Protein AF-A0A5E4IN27-F1 (afdb_monomer)

Mean predicted aligned error: 5.26 Å

Solvent-accessible surface area (backbone atoms only — not comparable to full-atom values): 19476 Å² total; per-residue (Å²): 128,80,86,57,87,95,62,86,87,80,89,72,94,70,62,64,84,74,52,40,40,68,60,53,53,76,72,56,51,75,76,77,52,62,94,55,80,63,47,78,38,58,24,73,49,59,51,36,64,58,31,20,68,74,70,75,43,51,36,26,22,23,28,81,46,78,73,42,41,69,60,38,63,78,43,52,87,75,42,40,51,85,52,32,25,55,80,74,38,50,68,63,54,33,51,53,43,43,48,53,68,69,63,38,53,56,68,74,47,57,46,82,88,43,65,40,26,80,60,23,50,46,38,32,32,34,44,39,69,39,44,75,76,48,53,73,70,57,48,51,53,52,51,52,51,40,50,78,27,50,38,54,26,43,29,39,25,53,48,90,96,59,85,61,39,86,38,26,50,58,54,40,55,62,55,52,78,73,74,45,38,33,29,39,45,50,75,49,68,65,41,48,51,33,30,43,75,36,60,37,42,30,41,35,65,35,28,79,91,46,35,75,55,49,54,75,53,60,74,52,26,32,36,29,34,23,32,90,45,78,61,38,60,71,45,27,55,52,28,46,53,49,39,43,70,45,35,54,86,40,40,42,67,25,41,26,62,45,53,35,30,78,96,65,49,28,73,58,20,56,52,45,50,51,53,48,45,76,77,43,88,65,51,26,42,41,51,49,35,38,40,46,66,74,37,101,54,68,37,60,65,52,31,42,54,50,26,46,51,28,63,74,59,39,34,33,35,36,35,37,48,60,84,44,82,76,25,67,62,35,54,37,41,37,34,41,25,22,48,44,37,39,52,17,59,78,50,73,48,63,56,89,76,58,65,70,81,42,57,64,132

Radius of gyration: 25.34 Å; Cα contacts (8 Å, |Δi|>4): 674; chains: 1; bounding box: 64×40×71 Å

Secondary structure (DSSP, 8-state):
-PPPTTPPP-PPSS-GGG--HHHHHHH--TTTTTT-SEEEEPTT-S-HHHHHHHHTSEEEE--SSGGGHHHHHHTGGG--SSS-GGGT-HHHHHHHHHHHHHH----SEEETTEEESTTSPPEEEEEETTGGGS-HHHHHHHHHHHHHTT-SEEEEEPPTT---GGGHHHHHHHHGGG-S-EEEE-S-HHHHHHHHHHT--EEEEE-TTTGGGGGGSPTT-EEEE--SSTT-HHHHHHHHHHHHHHHTTSSEEEE---PPPTTTTHHHHHHHHHHHHHH--S-BEEE-HHHHTTS-S-HHHHHHHHHHHHHHHT--EEEE---SGGGTTHHHHHHHHHHHHHHHHHHTS-GGGS-GGGG--

Structure (mmCIF, N/CA/C/O backbone):
data_AF-A0A5E4IN27-F1
#
_entry.id   AF-A0A5E4IN27-F1
#
loop_
_atom_site.group_PDB
_atom_site.id
_atom_site.type_symbol
_atom_site.label_atom_id
_atom_site.label_alt_id
_atom_site.label_comp_id
_atom_site.label_asym_id
_atom_site.label_entity_id
_atom_site.label_seq_id
_atom_site.pdbx_PDB_ins_code
_atom_site.Cartn_x
_atom_site.Cartn_y
_atom_site.Cartn_z
_atom_site.occupancy
_atom_site.B_iso_or_equiv
_atom_site.auth_seq_id
_atom_site.auth_comp_id
_atom_site.auth_asym_id
_atom_site.auth_atom_id
_atom_site.pdbx_PDB_model_num
ATOM 1 N N . MET A 1 1 ? -26.169 4.087 10.913 1.00 52.12 1 MET A N 1
ATOM 2 C CA . MET A 1 1 ? -26.121 2.712 11.450 1.00 52.12 1 MET A CA 1
ATOM 3 C C . MET A 1 1 ? -27.515 2.145 11.340 1.00 52.12 1 MET A C 1
ATOM 5 O O . MET A 1 1 ? -28.448 2.865 11.679 1.00 52.12 1 MET A O 1
ATOM 9 N N . SER A 1 2 ? -27.662 0.916 10.851 1.00 50.25 2 SER A N 1
ATOM 10 C CA . SER A 1 2 ? -28.932 0.200 10.982 1.00 50.25 2 SER A CA 1
ATOM 11 C C . SER A 1 2 ? -29.270 0.051 12.473 1.00 50.25 2 SER A C 1
ATOM 13 O O . SER A 1 2 ? -28.336 -0.072 13.274 1.00 50.25 2 SER A O 1
ATOM 15 N N . PRO A 1 3 ? -30.552 0.101 12.872 1.00 61.94 3 PRO A N 1
ATOM 16 C CA . PRO A 1 3 ? -30.942 -0.147 14.255 1.00 61.94 3 PRO A CA 1
ATOM 17 C C . PRO A 1 3 ? -30.426 -1.518 14.696 1.00 61.94 3 PRO A C 1
ATOM 19 O O . PRO A 1 3 ? -30.631 -2.505 13.991 1.00 61.94 3 PRO A O 1
ATOM 22 N N . ILE A 1 4 ? -29.734 -1.580 15.832 1.00 70.62 4 ILE A N 1
ATOM 23 C CA . ILE A 1 4 ? -29.382 -2.860 16.444 1.00 70.62 4 ILE A CA 1
ATOM 24 C C . ILE A 1 4 ? -30.618 -3.331 17.208 1.00 70.62 4 ILE A C 1
ATOM 26 O O . ILE A 1 4 ? -31.153 -2.601 18.046 1.00 70.62 4 ILE A O 1
ATOM 30 N N . GLU A 1 5 ? -31.089 -4.531 16.891 1.00 74.50 5 GLU A N 1
ATOM 31 C CA . GLU A 1 5 ? -32.247 -5.135 17.544 1.00 74.50 5 GLU A CA 1
ATOM 32 C C . GLU A 1 5 ? -32.047 -5.193 19.069 1.00 74.50 5 GLU A C 1
ATOM 34 O O . GLU A 1 5 ? -30.947 -5.461 19.554 1.00 74.50 5 GLU A O 1
ATOM 39 N N . GLY A 1 6 ? -33.092 -4.865 19.834 1.00 74.25 6 GLY A N 1
ATOM 40 C CA . GLY A 1 6 ? -33.028 -4.807 21.300 1.00 74.25 6 GLY A CA 1
ATOM 41 C C . GLY A 1 6 ? -32.344 -3.565 21.892 1.00 74.25 6 GLY A C 1
ATOM 42 O O . GLY A 1 6 ? -32.299 -3.432 23.113 1.00 74.25 6 GLY A O 1
ATOM 43 N N . VAL A 1 7 ? -31.853 -2.619 21.079 1.00 78.31 7 VAL A N 1
ATOM 44 C CA . VAL A 1 7 ? -31.200 -1.394 21.575 1.00 78.31 7 VAL A CA 1
ATOM 45 C C . VAL A 1 7 ? -32.129 -0.187 21.512 1.00 78.31 7 VAL A C 1
ATOM 47 O O . VAL A 1 7 ? -32.594 0.207 20.442 1.00 78.31 7 VAL A O 1
ATOM 50 N N . LYS A 1 8 ? -32.329 0.476 22.657 1.00 78.94 8 LYS A N 1
ATOM 51 C CA . LYS A 1 8 ? -32.882 1.837 22.701 1.00 78.94 8 LYS A CA 1
ATOM 52 C C . LYS A 1 8 ? -31.744 2.854 22.673 1.00 78.94 8 LYS A C 1
ATOM 54 O O . LYS A 1 8 ? -30.835 2.798 23.497 1.00 78.94 8 LYS A O 1
ATOM 59 N N . TYR A 1 9 ? -31.812 3.803 21.745 1.00 79.06 9 TYR A N 1
ATOM 60 C CA . TYR A 1 9 ? -30.820 4.870 21.620 1.00 79.06 9 TYR A CA 1
ATOM 61 C C . TYR A 1 9 ? -31.321 6.145 22.285 1.00 79.06 9 TYR A C 1
ATOM 63 O O . TYR A 1 9 ? -32.436 6.593 22.023 1.00 79.06 9 TYR A O 1
ATOM 71 N N . LYS A 1 10 ? -30.464 6.771 23.093 1.00 77.94 10 LYS A N 1
ATOM 72 C CA . LYS A 1 10 ? -30.712 8.102 23.639 1.00 77.94 10 LYS A CA 1
ATOM 73 C C . LYS A 1 10 ? -29.527 9.009 23.353 1.00 77.94 10 LYS A C 1
ATOM 75 O O . LYS A 1 10 ? -28.435 8.812 23.877 1.00 77.94 10 LYS A O 1
ATOM 80 N N . MET A 1 11 ? -29.756 10.002 22.501 1.00 74.56 11 MET A N 1
ATOM 81 C CA . MET A 1 11 ? -28.757 11.017 22.189 1.00 74.56 11 MET A CA 1
ATOM 82 C C . MET A 1 11 ? -28.768 12.091 23.272 1.00 74.56 11 MET A C 1
ATOM 84 O O . MET A 1 11 ? -29.777 12.764 23.477 1.00 74.56 11 MET A O 1
ATOM 88 N N . ILE A 1 12 ? -27.631 12.271 23.937 1.00 72.94 12 ILE A N 1
ATOM 89 C CA . ILE A 1 12 ? -27.392 13.386 24.854 1.00 72.94 12 ILE A CA 1
ATOM 90 C C . ILE A 1 12 ? -26.533 14.398 24.095 1.00 72.94 12 ILE A C 1
ATOM 92 O O . ILE A 1 12 ? -25.450 14.056 23.621 1.00 72.94 12 ILE A O 1
ATOM 96 N N . LYS A 1 13 ? -27.020 15.634 23.927 1.00 67.06 13 LYS A N 1
ATOM 97 C CA . LYS A 1 13 ? -26.246 16.695 23.263 1.00 67.06 13 LYS A CA 1
ATOM 98 C C . LYS A 1 13 ? -25.015 17.032 24.113 1.00 67.06 13 LYS A C 1
ATOM 100 O O . LYS A 1 13 ? -25.158 17.447 25.258 1.00 67.06 13 LYS A O 1
ATOM 105 N N . GLY A 1 14 ? -23.823 16.874 23.542 1.00 62.69 14 GLY A N 1
ATOM 106 C CA . GLY A 1 14 ? -22.552 17.198 24.190 1.00 62.69 14 GLY A CA 1
ATOM 107 C C . GLY A 1 14 ? -21.394 16.367 23.637 1.00 62.69 14 GLY A C 1
ATOM 108 O O . GLY A 1 14 ? -21.603 15.338 22.997 1.00 62.69 14 GLY A O 1
ATOM 109 N N . ILE A 1 15 ? -20.159 16.811 23.876 1.00 64.88 15 ILE A N 1
ATOM 110 C CA . ILE A 1 15 ? -18.961 16.017 23.569 1.00 64.88 15 ILE A CA 1
ATOM 111 C C . ILE A 1 15 ? -18.827 14.946 24.655 1.00 64.88 15 ILE A C 1
ATOM 113 O O . ILE A 1 15 ? -18.859 15.266 25.843 1.00 64.88 15 ILE A O 1
ATOM 117 N N . ALA A 1 16 ? -18.645 13.683 24.259 1.00 70.44 16 ALA A N 1
ATOM 118 C CA . ALA A 1 16 ? -18.617 12.539 25.177 1.00 70.44 16 ALA A CA 1
ATOM 119 C C . ALA A 1 16 ? -17.625 12.698 26.347 1.00 70.44 16 ALA A C 1
ATOM 121 O O . ALA A 1 16 ? -17.918 12.265 27.458 1.00 70.44 16 ALA A O 1
ATOM 122 N N . ALA A 1 17 ? -16.485 13.359 26.116 1.00 72.12 17 ALA A N 1
ATOM 123 C CA . ALA A 1 17 ? -15.468 13.630 27.134 1.00 72.12 17 ALA A CA 1
ATOM 124 C C . ALA A 1 17 ? -15.931 14.579 28.261 1.00 72.12 17 ALA A C 1
ATOM 126 O O . ALA A 1 17 ? -15.327 14.579 29.330 1.00 72.12 17 ALA A O 1
ATOM 127 N N . PHE A 1 18 ? -16.993 15.363 28.045 1.00 82.25 18 PHE A N 1
ATOM 128 C CA . PHE A 1 18 ? -17.555 16.292 29.035 1.00 82.25 18 PHE A CA 1
ATOM 129 C C . PHE A 1 18 ? -18.833 15.769 29.702 1.00 82.25 18 PHE A C 1
ATOM 131 O O . PHE A 1 18 ? -19.431 16.467 30.521 1.00 82.25 18 PHE A O 1
ATOM 138 N N . LEU A 1 19 ? -19.271 14.549 29.375 1.00 86.12 19 LEU A N 1
ATOM 139 C CA . LEU A 1 19 ? -20.396 13.932 30.068 1.00 86.12 19 LEU A CA 1
ATOM 140 C C . LEU A 1 19 ? -19.983 13.562 31.496 1.00 86.12 19 LEU A C 1
ATOM 142 O O . LEU A 1 19 ? -18.984 12.881 31.714 1.00 86.12 19 LEU A O 1
ATOM 146 N N . THR A 1 20 ? -20.793 13.983 32.465 1.00 89.94 20 THR A N 1
ATOM 147 C CA . THR A 1 20 ? -20.648 13.620 33.879 1.00 89.94 20 THR A CA 1
ATOM 148 C C . THR A 1 20 ? -21.829 12.758 34.327 1.00 89.94 20 THR A C 1
ATOM 150 O O . THR A 1 20 ? -22.900 12.829 33.712 1.00 89.94 20 THR A O 1
ATOM 153 N N . PRO A 1 21 ? -21.695 11.979 35.417 1.00 91.75 21 PRO A N 1
ATOM 154 C CA . PRO A 1 21 ? -22.814 11.235 35.998 1.00 91.75 21 PRO A CA 1
ATOM 155 C C . PRO A 1 21 ? -24.045 12.110 36.252 1.00 91.75 21 PRO A C 1
ATOM 157 O O . PRO A 1 21 ? -25.162 11.695 35.961 1.00 91.75 21 PRO A O 1
ATOM 160 N N . THR A 1 22 ? -23.851 13.348 36.713 1.00 90.69 22 THR A N 1
ATOM 161 C CA . THR A 1 22 ? -24.939 14.307 36.951 1.00 90.69 22 THR A CA 1
ATOM 162 C C . THR A 1 22 ? -25.667 14.693 35.665 1.00 90.69 22 THR A C 1
ATOM 164 O O . THR A 1 22 ? -26.893 14.638 35.623 1.00 90.69 22 THR A O 1
ATOM 167 N N . ILE A 1 23 ? -24.929 15.046 34.603 1.00 89.44 23 ILE A N 1
ATOM 168 C CA . ILE A 1 23 ? -25.522 15.434 33.312 1.00 89.44 23 ILE A CA 1
ATOM 169 C C . ILE A 1 23 ? -26.297 14.261 32.716 1.00 89.44 23 ILE A C 1
ATOM 171 O O . ILE A 1 23 ? -27.424 14.434 32.254 1.00 89.44 23 ILE A O 1
ATOM 175 N N . VAL A 1 24 ? -25.710 13.062 32.737 1.00 89.88 24 VAL A N 1
ATOM 176 C CA . VAL A 1 24 ? -26.353 11.874 32.171 1.00 89.88 24 VAL A CA 1
ATOM 177 C C . VAL A 1 24 ? -27.607 11.508 32.963 1.00 89.88 24 VAL A C 1
ATOM 179 O O . VAL A 1 24 ? -28.658 11.324 32.357 1.00 89.88 24 VAL A O 1
ATOM 182 N N . ALA A 1 25 ? -27.539 11.488 34.298 1.00 89.62 25 ALA A N 1
ATOM 183 C CA . ALA A 1 25 ? -28.695 11.201 35.146 1.00 89.62 25 ALA A CA 1
ATOM 184 C C . ALA A 1 25 ? -29.841 12.204 34.933 1.00 89.62 25 ALA A C 1
ATOM 186 O O . ALA A 1 25 ? -30.986 11.790 34.808 1.00 89.62 25 ALA A O 1
ATOM 187 N N . ALA A 1 26 ? -29.545 13.503 34.805 1.00 88.75 26 ALA A N 1
ATOM 188 C CA . ALA A 1 26 ? -30.563 14.527 34.552 1.00 88.75 26 ALA A CA 1
ATOM 189 C C . ALA A 1 26 ? -31.274 14.365 33.193 1.00 88.75 26 ALA A C 1
ATOM 191 O O . ALA A 1 26 ? -32.390 14.847 33.012 1.00 88.75 26 ALA A O 1
ATOM 192 N N . ASN A 1 27 ? -30.635 13.691 32.231 1.00 87.31 27 ASN A N 1
ATOM 193 C CA . ASN A 1 27 ? -31.194 13.445 30.902 1.00 87.31 27 ASN A CA 1
ATOM 194 C C . ASN A 1 27 ? -31.890 12.078 30.770 1.00 87.31 27 ASN A C 1
ATOM 196 O O . ASN A 1 27 ? -32.575 11.848 29.771 1.00 87.31 27 ASN A O 1
ATOM 200 N N . LEU A 1 28 ? -31.739 11.175 31.742 1.00 87.69 28 LEU A N 1
ATOM 201 C CA . LEU A 1 28 ? -32.385 9.861 31.762 1.00 87.69 28 LEU A CA 1
ATOM 202 C C . LEU A 1 28 ? -33.630 9.907 32.659 1.00 87.69 28 LEU A C 1
ATOM 204 O O . LEU A 1 28 ? -33.526 10.079 33.868 1.00 87.69 28 LEU A O 1
ATOM 208 N N . LYS A 1 29 ? -34.815 9.736 32.069 1.00 83.62 29 LYS A N 1
ATOM 209 C CA . LYS A 1 29 ? -36.086 9.601 32.788 1.00 83.62 29 LYS A CA 1
ATOM 210 C C . LYS A 1 29 ? -36.341 8.132 33.133 1.00 83.62 29 LYS A C 1
ATOM 212 O O . LYS A 1 29 ? -35.810 7.229 32.484 1.00 83.62 29 LYS A O 1
ATOM 217 N N . ALA A 1 30 ? -37.195 7.878 34.123 1.00 80.50 30 ALA A N 1
ATOM 218 C CA . ALA A 1 30 ? -37.540 6.519 34.543 1.00 80.50 30 ALA A CA 1
ATOM 219 C C . ALA A 1 30 ? -38.144 5.686 33.395 1.00 80.50 30 ALA A C 1
ATOM 221 O O . ALA A 1 30 ? -37.862 4.492 33.272 1.00 80.50 30 ALA A O 1
ATOM 222 N N . GLU A 1 31 ? -38.918 6.318 32.507 1.00 83.19 31 GLU A N 1
ATOM 223 C CA . GLU A 1 31 ? -39.523 5.668 31.343 1.00 83.19 31 GLU A CA 1
ATOM 224 C C . GLU A 1 31 ? -38.476 5.197 30.324 1.00 83.19 31 GLU A C 1
ATOM 226 O O . GLU A 1 31 ? -38.668 4.156 29.692 1.00 83.19 31 GLU A O 1
ATOM 231 N N . ASP A 1 32 ? -37.349 5.910 30.195 1.00 84.00 32 ASP A N 1
ATOM 232 C CA . ASP A 1 32 ? -36.258 5.520 29.291 1.00 84.00 32 ASP A CA 1
ATOM 233 C C . ASP A 1 32 ? -35.573 4.227 29.758 1.00 84.00 32 ASP A C 1
ATOM 235 O O . ASP A 1 32 ? -35.087 3.444 28.942 1.00 84.00 32 ASP A O 1
ATOM 239 N N . LEU A 1 33 ? -35.549 3.994 31.074 1.00 85.44 33 LEU A N 1
ATOM 240 C CA . LEU A 1 33 ? -34.878 2.860 31.717 1.00 85.44 33 LEU A CA 1
ATOM 241 C C . LEU A 1 33 ? -35.790 1.633 31.873 1.00 85.44 33 LEU A C 1
ATOM 243 O O . LEU A 1 33 ? -35.338 0.559 32.294 1.00 85.44 33 LEU A O 1
ATOM 247 N N . LYS A 1 34 ? -37.077 1.763 31.535 1.00 87.88 34 LYS A N 1
ATOM 248 C CA . LYS A 1 34 ? -38.041 0.666 31.623 1.00 87.88 34 LYS A CA 1
ATOM 249 C C . LYS A 1 34 ? -37.714 -0.416 30.589 1.00 87.88 34 LYS A C 1
ATOM 251 O O . LYS A 1 34 ? -37.648 -0.150 29.383 1.00 87.88 34 LYS A O 1
ATOM 256 N N . GLY A 1 35 ? -37.530 -1.643 31.080 1.00 86.50 35 GLY A N 1
ATOM 257 C CA . GLY A 1 35 ? -37.147 -2.803 30.269 1.00 86.50 35 GLY A CA 1
ATOM 258 C C . GLY A 1 35 ? -35.705 -2.765 29.753 1.00 86.50 35 GLY A C 1
ATOM 259 O O . GLY A 1 35 ? -35.403 -3.473 28.805 1.00 86.50 35 GLY A O 1
ATOM 260 N N . ILE A 1 36 ? -34.842 -1.914 30.323 1.00 89.38 36 ILE A N 1
ATOM 261 C CA . ILE A 1 36 ? -33.412 -1.864 29.997 1.00 89.38 36 ILE A CA 1
ATOM 262 C C . ILE A 1 36 ? -32.611 -2.656 31.033 1.00 89.38 36 ILE A C 1
ATOM 264 O O . ILE A 1 36 ? -32.723 -2.390 32.239 1.00 89.38 36 ILE A O 1
ATOM 268 N N . ASP A 1 37 ? -31.788 -3.588 30.547 1.00 88.75 37 ASP A N 1
ATOM 269 C CA . ASP A 1 37 ? -30.892 -4.421 31.360 1.00 88.75 37 ASP A CA 1
ATOM 270 C C . ASP A 1 37 ? -29.609 -3.680 31.752 1.00 88.75 37 ASP A C 1
ATOM 272 O O . ASP A 1 37 ? -29.140 -3.781 32.886 1.00 88.75 37 ASP A O 1
ATOM 276 N N . ALA A 1 38 ? -29.050 -2.901 30.822 1.00 90.94 38 ALA A N 1
ATOM 277 C CA . ALA A 1 38 ? -27.844 -2.115 31.044 1.00 90.94 38 ALA A CA 1
ATOM 278 C C . ALA A 1 38 ? -27.817 -0.836 30.195 1.00 90.94 38 ALA A C 1
ATOM 280 O O . ALA A 1 38 ? -28.328 -0.795 29.077 1.00 90.94 38 ALA A O 1
ATOM 281 N N . VAL A 1 39 ? -27.168 0.202 30.721 1.00 92.44 39 VAL A N 1
ATOM 282 C CA . VAL A 1 39 ? -26.879 1.455 30.018 1.00 92.44 39 VAL A CA 1
ATOM 283 C C . VAL A 1 39 ? -25.446 1.409 29.498 1.00 92.44 39 VAL A C 1
ATOM 285 O O . VAL A 1 39 ? -24.497 1.364 30.281 1.00 92.44 39 VAL A O 1
ATOM 288 N N . LEU A 1 40 ? -25.287 1.432 28.175 1.00 92.75 40 LEU A N 1
ATOM 289 C CA . LEU A 1 40 ? -23.983 1.499 27.518 1.00 92.75 40 LEU A CA 1
ATOM 290 C C . LEU A 1 40 ? -23.544 2.961 27.373 1.00 92.75 40 LEU A C 1
ATOM 292 O O . LEU A 1 40 ? -24.200 3.759 26.705 1.00 92.75 40 LEU A O 1
ATOM 296 N N . LEU A 1 41 ? -22.427 3.307 28.002 1.00 93.31 41 LEU A N 1
ATOM 297 C CA . LEU A 1 41 ? -21.863 4.656 28.028 1.00 93.31 41 LEU A CA 1
ATOM 298 C C . LEU A 1 41 ? -20.708 4.781 27.024 1.00 93.31 41 LEU A C 1
ATOM 300 O O . LEU A 1 41 ? -20.123 3.768 26.648 1.00 93.31 41 LEU A O 1
ATOM 304 N N . PRO A 1 42 ? -20.314 5.992 26.594 1.00 91.81 42 PRO A N 1
ATOM 305 C CA . PRO A 1 42 ? -19.098 6.161 25.799 1.00 91.81 42 PRO A CA 1
ATOM 306 C C . PRO A 1 42 ? -17.872 5.567 26.507 1.00 91.81 42 PRO A C 1
ATOM 308 O O . PRO A 1 42 ? -17.739 5.715 27.720 1.00 91.81 42 PRO A O 1
ATOM 311 N N . GLY A 1 43 ? -16.938 4.956 25.770 1.00 91.94 43 GLY A N 1
ATOM 312 C CA . GLY A 1 43 ? -15.764 4.317 26.385 1.00 91.94 43 GLY A CA 1
ATOM 313 C C . GLY A 1 43 ? -14.862 5.270 27.180 1.00 91.94 43 GLY A C 1
ATOM 314 O O . GLY A 1 43 ? -14.172 4.845 28.100 1.00 91.94 43 GLY A O 1
ATOM 315 N N . VAL A 1 44 ? -14.898 6.570 26.871 1.00 91.75 44 VAL A N 1
ATOM 316 C CA . VAL A 1 44 ? -14.156 7.621 27.593 1.00 91.75 44 VAL A CA 1
ATOM 317 C C . VAL A 1 44 ? -14.862 8.126 28.859 1.00 91.75 44 VAL A C 1
ATOM 319 O O . VAL A 1 44 ? -14.301 8.953 29.578 1.00 91.75 44 VAL A O 1
ATOM 322 N N . PHE A 1 45 ? -16.093 7.677 29.125 1.00 93.31 45 PHE A N 1
ATOM 323 C CA . PHE A 1 45 ? -16.908 8.178 30.226 1.00 93.31 45 PHE A CA 1
ATOM 324 C C . PHE A 1 45 ? -16.287 7.838 31.585 1.00 93.31 45 PHE A C 1
ATOM 326 O O . PHE A 1 45 ? -15.905 6.699 31.853 1.00 93.31 45 PHE A O 1
ATOM 333 N N . ARG A 1 46 ? -16.228 8.832 32.476 1.00 92.12 46 ARG A N 1
ATOM 334 C CA . ARG A 1 46 ? -15.748 8.667 33.853 1.00 92.12 46 ARG A CA 1
ATOM 335 C C . ARG A 1 46 ? -16.924 8.706 34.825 1.00 92.12 46 ARG A C 1
ATOM 337 O O . ARG A 1 46 ? -17.855 9.481 34.649 1.00 92.12 46 ARG A O 1
ATOM 344 N N . GLY A 1 47 ? -16.861 7.885 35.874 1.00 93.19 47 GLY A N 1
ATOM 345 C CA . GLY A 1 47 ? -17.904 7.836 36.904 1.00 93.19 47 GLY A CA 1
ATOM 346 C C . GLY A 1 47 ? -19.077 6.904 36.582 1.00 93.19 47 GLY A C 1
ATOM 347 O O . GLY A 1 47 ? -20.160 7.083 37.127 1.00 93.19 47 GLY A O 1
ATOM 348 N N . ALA A 1 48 ? -18.887 5.882 35.737 1.00 94.25 48 ALA A N 1
ATOM 349 C CA . ALA A 1 48 ? -19.934 4.898 35.427 1.00 94.25 48 ALA A CA 1
ATOM 350 C C . ALA A 1 48 ? -20.510 4.220 36.688 1.00 94.25 48 ALA A C 1
ATOM 352 O O . ALA A 1 48 ? -21.724 4.105 36.815 1.00 94.25 48 ALA A O 1
ATOM 353 N N . LYS A 1 49 ? -19.658 3.876 37.668 1.00 94.62 49 LYS A N 1
ATOM 354 C CA . LYS A 1 49 ? -20.090 3.360 38.983 1.00 94.62 49 LYS A CA 1
ATOM 355 C C . LYS A 1 49 ? -20.967 4.343 39.761 1.00 94.62 49 LYS A C 1
ATOM 357 O O . LYS A 1 49 ? -21.885 3.934 40.464 1.00 94.62 49 LYS A O 1
ATOM 362 N N . GLU A 1 50 ? -20.664 5.636 39.684 1.00 94.88 50 GLU A N 1
ATOM 363 C CA . GLU A 1 50 ? -21.459 6.668 40.351 1.00 94.88 50 GLU A CA 1
ATOM 364 C C . GLU A 1 50 ? -22.820 6.824 39.670 1.00 94.88 50 GLU A C 1
ATOM 366 O O . GLU A 1 50 ? -23.845 6.889 40.346 1.00 94.88 50 GLU A O 1
ATOM 371 N N . LEU A 1 51 ? -22.839 6.831 38.335 1.00 94.69 51 LEU A N 1
ATOM 372 C CA . LEU A 1 51 ? -24.075 6.890 37.566 1.00 94.69 51 LEU A CA 1
ATOM 373 C C . LEU A 1 51 ? -24.970 5.683 37.862 1.00 94.69 51 LEU A C 1
ATOM 375 O O . LEU A 1 51 ? -26.148 5.871 38.137 1.00 94.69 51 LEU A O 1
ATOM 379 N N . GLU A 1 52 ? -24.404 4.476 37.886 1.00 94.69 52 GLU A N 1
ATOM 380 C CA . GLU A 1 52 ? -25.109 3.235 38.229 1.00 94.69 52 GLU A CA 1
ATOM 381 C C . GLU A 1 52 ? -25.823 3.332 39.582 1.00 94.69 52 GLU A C 1
ATOM 383 O O . GLU A 1 52 ? -27.007 3.008 39.673 1.00 94.69 52 GLU A O 1
ATOM 388 N N . LYS A 1 53 ? -25.154 3.884 40.605 1.00 93.94 53 LYS A N 1
ATOM 389 C CA . LYS A 1 53 ? -25.771 4.155 41.915 1.00 93.94 53 LYS A CA 1
ATOM 390 C C . LYS A 1 53 ? -26.908 5.177 41.837 1.00 93.94 53 LYS A C 1
ATOM 392 O O . LYS A 1 53 ? -27.897 5.026 42.544 1.00 93.94 53 LYS A O 1
ATOM 397 N N . ARG A 1 54 ? -26.775 6.216 41.003 1.00 93.06 54 ARG A N 1
ATOM 398 C CA . ARG A 1 54 ? -27.782 7.284 40.853 1.00 93.06 54 ARG A CA 1
ATOM 399 C C . ARG A 1 54 ? -29.046 6.811 40.136 1.00 93.06 54 ARG A C 1
ATOM 401 O O . ARG A 1 54 ? -30.129 7.253 40.498 1.00 93.06 54 ARG A O 1
ATOM 408 N N . ILE A 1 55 ? -28.911 5.959 39.119 1.00 92.62 55 ILE A N 1
ATOM 409 C CA . ILE A 1 55 ? -30.039 5.547 38.265 1.00 92.62 55 ILE A CA 1
ATOM 410 C C . ILE A 1 55 ? -30.580 4.147 38.587 1.00 92.62 55 ILE A C 1
ATOM 412 O O . ILE A 1 55 ? -31.602 3.752 38.030 1.00 92.62 55 ILE A O 1
ATOM 416 N N . GLY A 1 56 ? -29.899 3.374 39.441 1.00 91.19 56 GLY A N 1
ATOM 417 C CA . GLY A 1 56 ? -30.322 2.023 39.829 1.00 91.19 56 GLY A CA 1
ATOM 418 C C . GLY A 1 56 ? -30.280 1.000 38.687 1.00 91.19 56 GLY A C 1
ATOM 419 O O . GLY A 1 56 ? -30.995 -0.001 38.721 1.00 91.19 56 GLY A O 1
ATOM 420 N N . LYS A 1 57 ? -29.478 1.256 37.648 1.00 92.31 57 LYS A N 1
ATOM 421 C CA . LYS A 1 57 ? -29.317 0.394 36.470 1.00 92.31 57 LYS A CA 1
ATOM 422 C C . LYS A 1 57 ? -27.845 0.174 36.181 1.00 92.31 57 LYS A C 1
ATOM 424 O O . LYS A 1 57 ? -27.066 1.127 36.227 1.00 92.31 57 LYS A O 1
ATOM 429 N N . ARG A 1 58 ? -27.497 -1.068 35.824 1.00 94.38 58 ARG A N 1
ATOM 430 C CA . ARG A 1 58 ? -26.139 -1.465 35.438 1.00 94.38 58 ARG A CA 1
ATOM 431 C C . ARG A 1 58 ? -25.627 -0.520 34.356 1.00 94.38 58 ARG A C 1
ATOM 433 O O . ARG A 1 58 ? -26.231 -0.426 33.290 1.00 94.38 58 ARG A O 1
ATOM 440 N N . CYS A 1 59 ? -24.524 0.167 34.619 1.00 95.06 59 CYS A N 1
ATOM 441 C CA . CYS A 1 59 ? -23.866 1.011 33.632 1.00 95.06 59 CYS A CA 1
ATOM 442 C C . CYS A 1 59 ? -22.602 0.306 33.161 1.00 95.06 59 CYS A C 1
ATOM 444 O O . CYS A 1 59 ? -21.795 -0.106 33.981 1.00 95.06 59 CYS A O 1
ATOM 446 N N . VAL A 1 60 ? -22.388 0.195 31.856 1.00 95.56 60 VAL A N 1
ATOM 447 C CA . VAL A 1 60 ? -21.163 -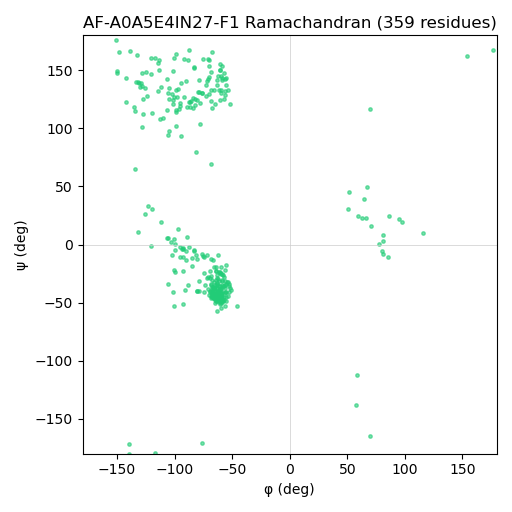0.386 31.290 1.00 95.56 60 VAL A CA 1
ATOM 448 C C . VAL A 1 60 ? -20.505 0.591 30.330 1.00 95.56 60 VAL A C 1
ATOM 450 O O . VAL A 1 60 ? -21.176 1.390 29.678 1.00 95.56 60 VAL A O 1
ATOM 453 N N . LEU A 1 61 ? -19.178 0.546 30.248 1.00 95.50 61 LEU A N 1
ATOM 454 C CA . LEU A 1 61 ? -18.423 1.349 29.296 1.00 95.50 61 LEU A CA 1
ATOM 455 C C . LEU A 1 61 ? -18.411 0.653 27.936 1.00 95.50 61 LEU A C 1
ATOM 457 O O . LEU A 1 61 ? -18.007 -0.501 27.806 1.00 95.50 61 LEU A O 1
ATOM 461 N N . GLY A 1 62 ? -18.849 1.380 26.919 1.00 94.25 62 GLY A N 1
ATOM 462 C CA . GLY A 1 62 ? -18.763 0.997 25.522 1.00 94.25 62 GLY A CA 1
ATOM 463 C C . GLY A 1 62 ? -17.355 1.161 24.956 1.00 94.25 62 GLY A C 1
ATOM 464 O O . GLY A 1 62 ? -16.392 1.387 25.697 1.00 94.25 62 GLY A O 1
ATOM 465 N N . PRO A 1 63 ? -17.211 1.013 23.634 1.00 93.06 63 PRO A N 1
ATOM 466 C CA . PRO A 1 63 ? -15.916 1.111 22.990 1.00 93.06 63 PRO A CA 1
ATOM 467 C C . PRO A 1 63 ? -15.452 2.568 22.899 1.00 93.06 63 PRO A C 1
ATOM 469 O O . PRO A 1 63 ? -16.250 3.510 22.946 1.00 93.06 63 PRO A O 1
ATOM 472 N N . LEU A 1 64 ? -14.145 2.752 22.733 1.00 91.12 64 LEU A N 1
ATOM 473 C CA . LEU A 1 64 ? -13.536 4.035 22.389 1.00 91.12 64 LEU A CA 1
ATOM 474 C C . LEU A 1 64 ? -13.894 4.451 20.957 1.00 91.12 64 LEU A C 1
ATOM 476 O O . LEU A 1 64 ? -13.980 5.643 20.670 1.00 91.12 64 LEU A O 1
ATOM 480 N N . ASN A 1 65 ? -14.139 3.475 20.077 1.00 88.94 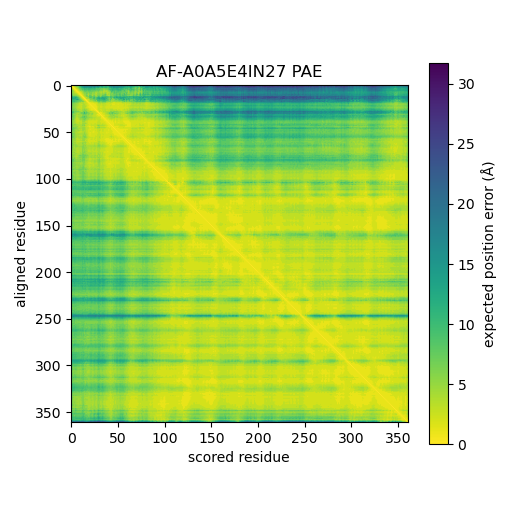65 ASN A N 1
ATOM 481 C CA . ASN A 1 65 ? -14.465 3.692 18.672 1.00 88.94 65 ASN A CA 1
ATOM 482 C C . ASN A 1 65 ? -15.887 3.243 18.348 1.00 88.94 65 ASN A C 1
ATOM 484 O O . ASN A 1 65 ? -16.284 2.114 18.631 1.00 88.94 65 ASN A O 1
ATOM 488 N N . ALA A 1 66 ? -16.637 4.103 17.657 1.00 87.69 66 ALA A N 1
ATOM 489 C CA . ALA A 1 66 ? -18.006 3.798 17.237 1.00 87.69 66 ALA A CA 1
ATOM 490 C C . ALA A 1 66 ? -18.092 2.572 16.305 1.00 87.69 66 ALA A C 1
ATOM 492 O O . ALA A 1 66 ? -19.120 1.898 16.276 1.00 87.69 66 ALA A O 1
ATOM 493 N N . ALA A 1 67 ? -17.008 2.251 15.589 1.00 88.94 67 ALA A N 1
ATOM 494 C CA . ALA A 1 67 ? -16.903 1.074 14.727 1.00 88.94 67 ALA A CA 1
ATOM 495 C C . ALA A 1 67 ? -17.127 -0.257 15.472 1.00 88.94 67 ALA A C 1
ATOM 497 O O . ALA A 1 67 ? -17.568 -1.234 14.868 1.00 88.94 67 ALA A O 1
ATOM 498 N N . ASP A 1 68 ? -16.873 -0.295 16.784 1.00 91.62 68 ASP A N 1
ATOM 499 C CA . ASP A 1 68 ? -17.048 -1.489 17.617 1.00 91.62 68 ASP A CA 1
ATOM 500 C C . ASP A 1 68 ? -18.345 -1.476 18.427 1.00 91.62 68 ASP A C 1
ATOM 502 O O . ASP A 1 68 ? -18.586 -2.386 19.217 1.00 91.62 68 ASP A O 1
ATOM 506 N N . LEU A 1 69 ? -19.214 -0.478 18.231 1.00 90.62 69 LEU A N 1
ATOM 507 C CA . LEU A 1 69 ? -20.432 -0.324 19.028 1.00 90.62 69 LEU A CA 1
ATOM 508 C C . LEU A 1 69 ? -21.369 -1.527 18.885 1.00 90.62 69 LEU A C 1
ATOM 510 O O . LEU A 1 69 ? -21.880 -2.029 19.879 1.00 90.62 69 LEU A O 1
ATOM 514 N N . GLU A 1 70 ? -21.546 -2.035 17.666 1.00 89.38 70 GLU A N 1
ATOM 515 C CA . GLU A 1 70 ? -22.347 -3.240 17.419 1.00 89.38 70 GLU A CA 1
ATOM 516 C C . GLU A 1 70 ? -21.777 -4.466 18.143 1.00 89.38 70 GLU A C 1
ATOM 518 O O . GLU A 1 70 ? -22.519 -5.258 18.722 1.00 89.38 70 GLU A O 1
ATOM 523 N N . LEU A 1 71 ? -20.449 -4.605 18.145 1.00 90.81 71 LEU A N 1
ATOM 524 C CA . LEU A 1 71 ? -19.779 -5.705 18.826 1.00 90.81 71 LEU A CA 1
ATOM 525 C C . LEU A 1 71 ? -19.939 -5.588 20.347 1.00 90.81 71 LEU A C 1
ATOM 527 O O . LEU A 1 71 ? -20.215 -6.588 21.003 1.00 90.81 71 LEU A O 1
ATOM 531 N N . ALA A 1 72 ? -19.819 -4.374 20.886 1.00 92.56 72 ALA A N 1
ATOM 532 C CA . ALA A 1 72 ? -20.008 -4.096 22.303 1.00 92.56 72 ALA A CA 1
ATOM 533 C C . ALA A 1 72 ? -21.441 -4.370 22.766 1.00 92.56 72 ALA A C 1
ATOM 535 O O . ALA A 1 72 ? -21.626 -4.993 23.805 1.00 92.56 72 ALA A O 1
ATOM 536 N N . VAL A 1 73 ? -22.449 -3.976 21.982 1.00 90.69 73 VAL A N 1
ATOM 537 C CA . VAL A 1 73 ? -23.856 -4.271 22.287 1.00 90.69 73 VAL A CA 1
ATOM 538 C C . VAL A 1 73 ? -24.104 -5.778 22.344 1.00 90.69 73 VAL A C 1
ATOM 540 O O . VAL A 1 73 ? -24.705 -6.258 23.299 1.00 90.69 73 VAL A O 1
ATOM 543 N N . ARG A 1 74 ? -23.613 -6.536 21.355 1.00 89.81 74 ARG A N 1
ATOM 544 C CA . ARG A 1 74 ? -23.794 -7.999 21.297 1.00 89.81 74 ARG A CA 1
ATOM 545 C C . ARG A 1 74 ? -23.074 -8.769 22.406 1.00 89.81 74 ARG A C 1
ATOM 547 O O . ARG A 1 74 ? -23.318 -9.958 22.545 1.00 89.81 74 ARG A O 1
ATOM 554 N N . ASN A 1 75 ? -22.163 -8.114 23.122 1.00 90.75 75 ASN A N 1
ATOM 555 C CA . ASN A 1 75 ? -21.361 -8.699 24.194 1.00 90.75 75 ASN A CA 1
ATOM 556 C C . ASN A 1 75 ? -21.492 -7.881 25.492 1.00 90.75 75 ASN A C 1
ATOM 558 O O . ASN A 1 75 ? -20.559 -7.837 26.298 1.00 90.75 75 ASN A O 1
ATOM 562 N N . ALA A 1 76 ? -22.611 -7.169 25.681 1.00 90.12 76 ALA A N 1
ATOM 563 C CA . ALA A 1 76 ? -22.814 -6.250 26.801 1.00 90.12 76 ALA A CA 1
ATOM 564 C C . ALA A 1 76 ? -22.714 -6.946 28.174 1.00 90.12 76 ALA A C 1
ATOM 566 O O . ALA A 1 76 ? -22.372 -6.324 29.185 1.00 90.12 76 ALA A O 1
ATOM 567 N N . GLU A 1 77 ? -22.978 -8.248 28.235 1.00 90.00 77 GLU A N 1
ATOM 568 C CA . GLU A 1 77 ? -22.792 -9.104 29.404 1.00 90.00 77 GLU A CA 1
ATOM 569 C C . GLU A 1 77 ? -21.322 -9.202 29.838 1.00 90.00 77 GLU A C 1
ATOM 571 O O . GLU A 1 77 ? -21.051 -9.213 31.036 1.00 90.00 77 GLU A O 1
ATOM 576 N N . LYS A 1 78 ? -20.370 -9.154 28.895 1.00 91.12 78 LYS A N 1
ATOM 577 C CA . LYS A 1 78 ? -18.922 -9.218 29.173 1.00 91.12 78 LYS A CA 1
ATOM 578 C C . LYS A 1 78 ? -18.324 -7.883 29.624 1.00 91.12 78 LYS A C 1
ATOM 580 O O . LYS A 1 78 ? -17.170 -7.843 30.046 1.00 91.12 78 LYS A O 1
ATOM 585 N N . LEU A 1 79 ? -19.065 -6.783 29.485 1.00 94.56 79 LEU A N 1
ATOM 586 C CA . LEU A 1 79 ? -18.539 -5.437 29.714 1.00 94.56 79 LEU A CA 1
ATOM 587 C C . LEU A 1 79 ? -18.562 -5.038 31.193 1.00 94.56 79 LEU A C 1
ATOM 589 O O . LEU A 1 79 ? -19.416 -5.458 31.974 1.00 94.56 79 LEU A O 1
ATOM 593 N N . GLY A 1 80 ? -17.626 -4.168 31.565 1.00 93.31 80 GLY A N 1
ATOM 594 C CA . GLY A 1 80 ? -17.527 -3.592 32.904 1.00 93.31 80 GLY A CA 1
ATOM 595 C C . GLY A 1 80 ? -17.722 -2.078 32.921 1.00 93.31 80 GLY A C 1
ATOM 596 O O . GLY A 1 80 ? -17.914 -1.437 31.890 1.00 93.31 80 GLY A O 1
ATOM 597 N N . ASN A 1 81 ? -17.628 -1.496 34.116 1.00 94.12 81 ASN A N 1
ATOM 598 C CA . ASN A 1 81 ? -17.723 -0.049 34.350 1.00 94.12 81 ASN A CA 1
ATOM 599 C C . ASN A 1 81 ? -16.373 0.620 34.671 1.00 94.12 81 ASN A C 1
ATOM 601 O O . ASN A 1 81 ? -16.332 1.809 34.983 1.00 94.12 81 ASN A O 1
ATOM 605 N N . GLU A 1 82 ? -15.273 -0.136 34.591 1.00 91.88 82 GLU A N 1
ATOM 606 C CA . GLU A 1 82 ? -13.917 0.335 34.915 1.00 91.88 82 GLU A CA 1
ATOM 607 C C . GLU A 1 82 ? -13.035 0.566 33.687 1.00 91.88 82 GLU A C 1
ATOM 609 O O . GLU A 1 82 ? -12.186 1.455 33.692 1.00 91.88 82 GLU A O 1
ATOM 614 N N . LYS A 1 83 ? -13.207 -0.249 32.640 1.00 94.25 83 LYS A N 1
ATOM 615 C CA . LYS A 1 83 ? -12.392 -0.213 31.419 1.00 94.25 83 LYS A CA 1
ATOM 616 C C . LYS A 1 83 ? -13.296 -0.140 30.183 1.00 94.25 83 LYS A C 1
ATOM 618 O O . LYS A 1 83 ? -14.373 -0.733 30.221 1.00 94.25 83 LYS A O 1
ATOM 623 N N . PRO A 1 84 ? -12.868 0.532 29.097 1.00 94.62 84 PRO A N 1
ATOM 624 C CA . PRO A 1 84 ? -13.612 0.557 27.837 1.00 94.62 84 PRO A CA 1
ATOM 625 C C . PRO A 1 84 ? -13.817 -0.844 27.253 1.00 94.62 84 PRO A C 1
ATOM 627 O O . PRO A 1 84 ? -12.982 -1.733 27.461 1.00 94.62 84 PRO A O 1
ATOM 630 N N . ALA A 1 85 ? -14.879 -1.021 26.463 1.00 94.38 85 ALA A N 1
ATOM 631 C CA . ALA A 1 85 ? -15.239 -2.310 25.870 1.00 94.38 85 ALA A CA 1
ATOM 632 C C . ALA A 1 85 ? -14.114 -2.932 25.026 1.00 94.38 85 ALA A C 1
ATOM 634 O O . ALA A 1 85 ? -13.960 -4.151 25.013 1.00 94.38 85 ALA A O 1
ATOM 635 N N . ASP A 1 86 ? -13.270 -2.114 24.389 1.00 91.44 86 ASP A N 1
ATOM 636 C CA . ASP A 1 86 ? -12.142 -2.564 23.564 1.00 91.44 86 ASP A CA 1
ATOM 637 C C . ASP A 1 86 ? -11.173 -3.464 24.346 1.00 91.44 86 ASP A C 1
ATOM 639 O O . ASP A 1 86 ? -10.517 -4.319 23.761 1.00 91.44 86 ASP A O 1
ATOM 643 N N . LYS A 1 87 ? -11.075 -3.298 25.676 1.00 92.00 87 LYS A N 1
ATOM 644 C CA . LYS A 1 87 ? -10.216 -4.130 26.536 1.00 92.00 87 LYS A CA 1
ATOM 645 C C . LYS A 1 87 ? -10.777 -5.528 26.780 1.00 92.00 87 LYS A C 1
ATOM 647 O O . LYS A 1 87 ? -9.998 -6.431 27.055 1.00 92.00 87 LYS A O 1
ATOM 652 N N . PHE A 1 88 ? -12.090 -5.702 26.669 1.00 92.81 88 PHE A N 1
ATOM 653 C CA . PHE A 1 88 ? -12.757 -6.996 26.821 1.00 92.81 88 PHE A CA 1
ATOM 654 C C . PHE A 1 88 ? -12.928 -7.717 25.479 1.00 92.81 88 PHE A C 1
ATOM 656 O O . PHE A 1 88 ? -13.045 -8.936 25.458 1.00 92.81 88 PHE A O 1
ATOM 663 N N . LEU A 1 89 ? -12.913 -6.970 24.370 1.00 92.69 89 LEU A N 1
ATOM 664 C CA . LEU A 1 89 ? -13.262 -7.455 23.029 1.00 92.69 89 LEU A CA 1
ATOM 665 C C . LEU A 1 89 ? -12.064 -7.520 22.072 1.00 92.69 89 LEU A C 1
ATOM 667 O O . LEU A 1 89 ? -12.234 -7.523 20.853 1.00 92.69 89 LEU A O 1
ATOM 671 N N . GLN A 1 90 ? -10.835 -7.537 22.597 1.00 90.56 90 GLN A N 1
ATOM 672 C CA . GLN A 1 90 ? -9.613 -7.479 21.782 1.00 90.56 90 GLN A CA 1
ATOM 673 C C . GLN A 1 90 ? -9.555 -8.598 20.737 1.00 90.56 90 GLN A C 1
ATOM 675 O O . GLN A 1 90 ? -9.186 -8.356 19.587 1.00 90.56 90 GLN A O 1
ATOM 680 N N . LYS A 1 91 ? -9.955 -9.815 21.124 1.00 91.31 91 LYS A N 1
ATOM 681 C CA . LYS A 1 91 ? -9.946 -10.989 20.247 1.00 91.31 91 LYS A CA 1
ATOM 682 C C . LYS A 1 91 ? -10.945 -10.830 19.102 1.00 91.31 91 LYS A C 1
ATOM 684 O O . LYS A 1 91 ? -10.605 -11.079 17.949 1.00 91.31 91 LYS A O 1
ATOM 689 N N . GLU A 1 92 ? -12.160 -10.398 19.408 1.00 93.38 92 GLU A N 1
ATOM 690 C CA . GLU A 1 92 ? -13.235 -10.200 18.442 1.00 93.38 92 GLU A CA 1
ATOM 691 C C . GLU A 1 92 ? -12.935 -9.037 17.480 1.00 93.38 92 GLU A C 1
ATOM 693 O O . GLU A 1 92 ? -13.166 -9.155 16.274 1.00 93.38 92 GLU A O 1
ATOM 698 N N . ILE A 1 93 ? -12.366 -7.936 17.986 1.00 92.75 93 ILE A N 1
ATOM 699 C CA . ILE A 1 93 ? -11.904 -6.801 17.169 1.00 92.75 93 ILE A CA 1
ATOM 700 C C . ILE A 1 93 ? -10.772 -7.250 16.239 1.00 92.75 93 ILE A C 1
ATOM 702 O O . ILE A 1 93 ? -10.822 -6.981 15.037 1.00 92.75 93 ILE A O 1
ATOM 706 N N . GLY A 1 94 ? -9.782 -7.976 16.771 1.00 93.25 94 GLY A N 1
ATOM 707 C CA . GLY A 1 94 ? -8.670 -8.518 15.991 1.00 93.25 94 GLY A CA 1
ATOM 708 C C . GLY A 1 94 ? -9.141 -9.464 14.887 1.00 93.25 94 GLY A C 1
ATOM 709 O O . GLY A 1 94 ? -8.722 -9.322 13.740 1.00 93.25 94 GLY A O 1
ATOM 710 N N . ALA A 1 95 ? -10.082 -10.362 15.190 1.00 93.00 95 ALA A N 1
ATOM 711 C CA . ALA A 1 95 ? -10.676 -11.265 14.207 1.00 93.00 95 ALA A CA 1
ATOM 712 C C . ALA A 1 95 ? -11.423 -10.510 13.092 1.00 93.00 95 ALA A C 1
ATOM 714 O O . ALA A 1 95 ? -11.265 -10.845 11.918 1.00 93.00 95 ALA A O 1
ATOM 715 N N . LYS A 1 96 ? -12.184 -9.456 13.430 1.00 93.56 96 LYS A N 1
ATOM 716 C CA . LYS A 1 96 ? -12.829 -8.589 12.427 1.00 93.56 96 LYS A CA 1
ATOM 717 C C . LYS A 1 96 ? -11.806 -7.905 11.520 1.00 93.56 96 LYS A C 1
ATOM 719 O O . LYS A 1 96 ? -11.994 -7.882 10.308 1.00 93.56 96 LYS A O 1
ATOM 724 N N . ILE A 1 97 ? -10.731 -7.355 12.087 1.00 95.25 97 ILE A N 1
ATOM 725 C CA . ILE A 1 97 ? -9.668 -6.699 11.309 1.00 95.25 97 ILE A CA 1
ATOM 726 C C . ILE A 1 97 ? -8.969 -7.709 10.395 1.00 95.25 97 ILE A C 1
ATOM 728 O O . ILE A 1 97 ? -8.805 -7.434 9.210 1.00 95.25 97 ILE A O 1
ATOM 732 N N . ALA A 1 98 ? -8.631 -8.897 10.898 1.00 94.12 98 ALA A N 1
ATOM 733 C CA . ALA A 1 98 ? -8.039 -9.956 10.087 1.00 94.12 98 ALA A CA 1
ATOM 734 C C . ALA A 1 98 ? -8.959 -10.383 8.926 1.00 94.12 98 ALA A C 1
ATOM 736 O O . ALA A 1 98 ? -8.475 -10.615 7.819 1.00 94.12 98 ALA A O 1
ATOM 737 N N . GLY A 1 99 ? -10.277 -10.437 9.156 1.00 94.75 99 GLY A N 1
ATOM 738 C CA . GLY A 1 99 ? -11.279 -10.663 8.109 1.00 94.75 99 GLY A CA 1
ATOM 739 C C . GLY A 1 99 ? -11.239 -9.588 7.021 1.00 94.75 99 GLY A C 1
ATOM 740 O O . GLY A 1 99 ? -11.082 -9.918 5.849 1.00 94.75 99 GLY A O 1
ATOM 741 N N . ILE A 1 100 ? -11.253 -8.309 7.413 1.00 95.00 100 ILE A N 1
ATOM 742 C CA . ILE A 1 100 ? -11.140 -7.168 6.487 1.00 95.00 100 ILE A CA 1
ATOM 743 C C . ILE A 1 100 ? -9.874 -7.280 5.628 1.00 95.00 100 ILE A C 1
ATOM 745 O O . ILE A 1 100 ? -9.938 -7.158 4.406 1.00 95.00 100 ILE A O 1
ATOM 749 N N . LEU A 1 101 ? -8.724 -7.539 6.260 1.00 95.06 101 LEU A N 1
ATOM 750 C CA . LEU A 1 101 ? -7.437 -7.653 5.568 1.00 95.06 101 LEU A CA 1
ATOM 751 C C . LEU A 1 101 ? -7.397 -8.839 4.590 1.00 95.06 101 LEU A C 1
ATOM 753 O O . LEU A 1 101 ? -6.692 -8.762 3.587 1.00 95.06 101 LEU A O 1
ATOM 757 N N . ARG A 1 102 ? -8.135 -9.920 4.874 1.00 93.12 102 ARG A N 1
ATOM 758 C CA . ARG A 1 102 ? -8.231 -11.111 4.018 1.00 93.12 102 ARG A CA 1
ATOM 759 C C . ARG A 1 102 ? -9.179 -10.914 2.836 1.00 93.12 102 ARG A C 1
ATOM 761 O O . ARG A 1 102 ? -8.893 -11.400 1.747 1.00 93.12 102 ARG A O 1
ATOM 768 N N . GLU A 1 103 ? -10.309 -10.245 3.049 1.00 92.94 103 GLU A N 1
ATOM 769 C CA . GLU A 1 103 ? -11.296 -9.975 1.996 1.00 92.94 103 GLU A CA 1
ATOM 770 C C . GLU A 1 103 ? -10.731 -9.038 0.923 1.00 92.94 103 GLU A C 1
ATOM 772 O O . GLU A 1 103 ? -10.966 -9.254 -0.271 1.00 92.94 103 GLU A O 1
ATOM 777 N N . ASP A 1 104 ? -9.934 -8.053 1.361 1.00 90.00 104 ASP A N 1
ATOM 778 C CA . ASP A 1 104 ? -9.141 -7.159 0.512 1.00 90.00 104 ASP A CA 1
ATOM 779 C C . ASP A 1 104 ? -9.978 -6.337 -0.485 1.00 90.00 104 ASP A C 1
ATOM 781 O O . ASP A 1 104 ? -9.490 -5.883 -1.513 1.00 90.00 104 ASP A O 1
ATOM 785 N N . GLY A 1 105 ? -11.256 -6.120 -0.165 1.00 90.75 105 GLY A N 1
ATOM 786 C CA . GLY A 1 105 ? -12.152 -5.247 -0.916 1.00 90.75 105 GLY A CA 1
ATOM 787 C C . GLY A 1 105 ? -12.551 -5.750 -2.308 1.00 90.75 105 GLY A C 1
ATOM 788 O O . GLY A 1 105 ? -12.442 -6.931 -2.646 1.00 90.75 105 GLY A O 1
ATOM 789 N N . LYS A 1 106 ? -13.093 -4.827 -3.113 1.00 91.56 106 LYS A N 1
ATOM 790 C CA . LYS A 1 106 ? -13.620 -5.113 -4.455 1.00 91.56 106 LYS A CA 1
ATOM 791 C C . LYS A 1 106 ? -12.513 -5.008 -5.506 1.00 91.56 106 LYS A C 1
ATOM 793 O O . LYS A 1 106 ? -11.923 -3.944 -5.662 1.00 91.56 106 LYS A O 1
ATOM 798 N N . GLU A 1 107 ? -12.306 -6.094 -6.245 1.00 93.50 107 GLU A N 1
ATOM 799 C CA . GLU A 1 107 ? -11.388 -6.172 -7.386 1.00 93.50 107 GLU A CA 1
ATOM 800 C C . GLU A 1 107 ? -11.895 -5.334 -8.573 1.00 93.50 107 GLU A C 1
ATOM 802 O O . GLU A 1 107 ? -13.068 -5.433 -8.945 1.00 93.50 107 GLU A O 1
ATOM 807 N N . GLU A 1 108 ? -11.013 -4.529 -9.168 1.00 92.38 108 GLU A N 1
ATOM 808 C CA . GLU A 1 108 ? -11.222 -3.886 -10.476 1.00 92.38 108 GLU A CA 1
ATOM 809 C C . GLU A 1 108 ? -10.454 -4.632 -11.572 1.00 92.38 108 GLU A C 1
ATOM 811 O O . GLU A 1 108 ? -10.979 -4.867 -12.659 1.00 92.38 108 GLU A O 1
ATOM 816 N N . PHE A 1 109 ? -9.228 -5.056 -11.265 1.00 93.44 109 PHE A N 1
ATOM 817 C CA . PHE A 1 109 ? -8.456 -5.988 -12.078 1.00 93.44 109 PHE A CA 1
ATOM 818 C C . PHE A 1 109 ? -7.506 -6.805 -11.201 1.00 93.44 109 PHE A C 1
ATOM 820 O O . PHE A 1 109 ? -7.395 -6.587 -9.992 1.00 93.44 109 PHE A O 1
ATOM 827 N N . ARG A 1 110 ? -6.806 -7.757 -11.817 1.00 93.56 110 ARG A N 1
ATOM 828 C CA . ARG A 1 110 ? -5.870 -8.642 -11.133 1.00 93.56 110 ARG A CA 1
ATOM 829 C C . ARG A 1 110 ? -4.539 -8.707 -11.870 1.00 93.56 110 ARG A C 1
ATOM 831 O O . ARG A 1 110 ? -4.528 -8.800 -13.095 1.00 93.56 110 ARG A O 1
ATOM 838 N N . LEU A 1 111 ? -3.445 -8.716 -11.114 1.00 92.94 111 LEU A N 1
ATOM 839 C CA . LEU A 1 111 ? -2.119 -9.113 -11.587 1.00 92.94 111 LEU A CA 1
ATOM 840 C C . LEU A 1 111 ? -1.781 -10.449 -10.926 1.00 92.94 111 LEU A C 1
ATOM 842 O O . LEU A 1 111 ? -1.603 -10.510 -9.713 1.00 92.94 111 LEU A O 1
ATOM 846 N N . GLY A 1 112 ? -1.770 -11.540 -11.694 1.00 88.56 112 GLY A N 1
ATOM 847 C CA . GLY A 1 112 ? -1.596 -12.890 -11.146 1.00 88.56 112 GLY A CA 1
ATOM 848 C C . GLY A 1 112 ? -2.672 -13.238 -10.110 1.00 88.56 112 GLY A C 1
ATOM 849 O O . GLY A 1 112 ? -3.842 -13.381 -10.453 1.00 88.56 112 GLY A O 1
ATOM 850 N N . ASN A 1 113 ? -2.287 -13.371 -8.839 1.00 90.31 113 ASN A N 1
ATOM 851 C CA . ASN A 1 113 ? -3.180 -13.605 -7.695 1.00 90.31 113 ASN A CA 1
ATOM 852 C C . ASN A 1 113 ? -3.502 -12.333 -6.878 1.00 90.31 113 ASN A C 1
ATOM 854 O O . ASN A 1 113 ? -4.254 -12.417 -5.907 1.00 90.31 113 ASN A O 1
ATOM 858 N N . VAL A 1 114 ? -2.975 -11.166 -7.260 1.00 95.38 114 VAL A N 1
ATOM 859 C CA . VAL A 1 114 ? -3.118 -9.905 -6.519 1.00 95.38 114 VAL A CA 1
ATOM 860 C C . VAL A 1 114 ? -4.270 -9.077 -7.082 1.00 95.38 114 VAL A C 1
ATOM 862 O O . VAL A 1 114 ? -4.227 -8.636 -8.231 1.00 95.38 114 VAL A O 1
ATOM 865 N N . LYS A 1 115 ? -5.301 -8.850 -6.259 1.00 95.62 115 LYS A N 1
ATOM 866 C CA . LYS A 1 115 ? -6.436 -7.971 -6.582 1.00 95.62 115 LYS A CA 1
ATOM 867 C C . LYS A 1 115 ? -6.004 -6.513 -6.526 1.00 95.62 115 LYS A C 1
ATOM 869 O O . LYS A 1 115 ? -5.339 -6.127 -5.574 1.00 95.62 115 LYS A O 1
ATOM 874 N N . ILE A 1 116 ? -6.425 -5.693 -7.477 1.00 95.69 116 ILE A N 1
ATOM 875 C CA . ILE A 1 116 ? -6.143 -4.256 -7.480 1.00 95.69 116 ILE A CA 1
ATOM 876 C C . ILE A 1 116 ? -7.447 -3.498 -7.718 1.00 95.69 116 ILE A C 1
ATOM 878 O O . ILE A 1 116 ? -8.257 -3.877 -8.567 1.00 95.69 116 ILE A O 1
ATOM 882 N N . GLY A 1 117 ? -7.660 -2.438 -6.944 1.00 93.19 117 GLY A N 1
ATOM 883 C CA . GLY A 1 117 ? -8.776 -1.514 -7.106 1.00 93.19 117 GLY A CA 1
ATOM 884 C C . GLY A 1 117 ? -8.807 -0.451 -6.011 1.00 93.19 117 GLY A C 1
ATOM 885 O O . GLY A 1 117 ? -8.175 -0.587 -4.964 1.00 93.19 117 GLY A O 1
ATOM 886 N N . LYS A 1 118 ? -9.613 0.595 -6.199 1.00 89.12 118 LYS A N 1
ATOM 887 C CA . LYS A 1 118 ? -9.677 1.754 -5.279 1.00 89.12 118 LYS A CA 1
ATOM 888 C C . LYS A 1 118 ? -10.108 1.411 -3.855 1.00 89.12 118 LYS A C 1
ATOM 890 O O . LYS A 1 118 ? -9.863 2.161 -2.904 1.00 89.12 118 LYS A O 1
ATOM 895 N N . ASN A 1 119 ? -10.824 0.298 -3.727 1.00 90.69 119 ASN A N 1
ATOM 896 C CA . ASN A 1 119 ? -11.364 -0.204 -2.470 1.00 90.69 119 ASN A CA 1
ATOM 897 C C . ASN A 1 119 ? -10.605 -1.424 -1.942 1.00 90.69 119 ASN A C 1
ATOM 899 O O . ASN A 1 119 ? -11.054 -2.003 -0.957 1.00 90.69 119 ASN A O 1
ATOM 903 N N . THR A 1 120 ? -9.502 -1.829 -2.576 1.00 95.50 120 THR A N 1
ATOM 904 C CA . THR A 1 120 ? -8.606 -2.860 -2.041 1.00 95.50 120 THR A CA 1
ATOM 905 C C . THR A 1 120 ? -7.557 -2.228 -1.128 1.00 95.50 120 THR A C 1
ATOM 907 O O . THR A 1 120 ? -7.376 -1.007 -1.124 1.00 95.50 120 THR A O 1
ATOM 910 N N . ARG A 1 121 ? -6.820 -3.036 -0.359 1.00 96.62 121 ARG A N 1
ATOM 911 C CA . ARG A 1 121 ? -5.604 -2.546 0.304 1.00 96.62 121 ARG A CA 1
ATOM 912 C C . ARG A 1 121 ? -4.585 -2.134 -0.760 1.00 96.62 121 ARG A C 1
ATOM 914 O O . ARG A 1 121 ? -4.429 -2.859 -1.740 1.00 96.62 121 ARG A O 1
ATOM 921 N N . VAL A 1 122 ? -3.853 -1.048 -0.527 1.00 98.25 122 VAL A N 1
ATOM 922 C CA . VAL A 1 122 ? -2.691 -0.673 -1.351 1.00 98.25 122 VAL A CA 1
ATOM 923 C C . VAL A 1 122 ? -1.678 -1.822 -1.374 1.00 98.25 122 VAL A C 1
ATOM 925 O O . VAL A 1 122 ? -1.378 -2.395 -0.320 1.00 98.25 122 VAL A O 1
ATOM 928 N N . LYS A 1 123 ? -1.186 -2.195 -2.556 1.00 98.31 123 LYS A N 1
ATOM 929 C CA . LYS A 1 123 ? -0.234 -3.301 -2.721 1.00 98.31 123 LYS A CA 1
ATOM 930 C C . LYS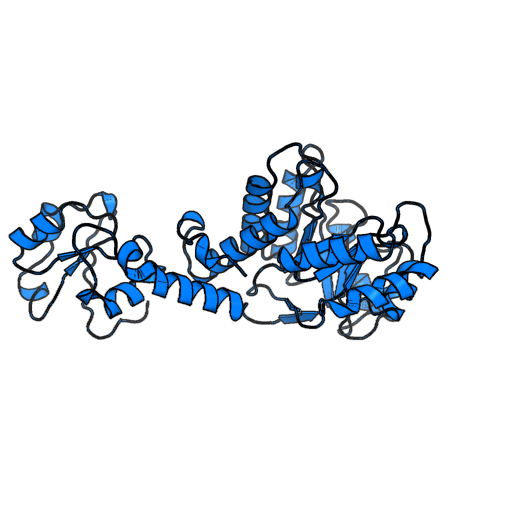 A 1 123 ? 1.194 -2.820 -2.627 1.00 98.31 123 LYS A C 1
ATOM 932 O O . LYS A 1 123 ? 1.521 -1.759 -3.149 1.00 98.31 123 LYS A O 1
ATOM 937 N N . VAL A 1 124 ? 2.022 -3.623 -1.973 1.00 98.62 124 VAL A N 1
ATOM 938 C CA . VAL A 1 124 ? 3.452 -3.352 -1.838 1.00 98.62 124 VAL A CA 1
ATOM 939 C C . VAL A 1 124 ? 4.205 -4.091 -2.928 1.00 98.62 124 VAL A C 1
ATOM 941 O O . VAL A 1 124 ? 4.168 -5.322 -2.990 1.00 98.62 124 VAL A O 1
ATOM 944 N N . ILE A 1 125 ? 4.890 -3.324 -3.763 1.00 98.81 125 ILE A N 1
ATOM 945 C CA . ILE A 1 125 ? 5.877 -3.812 -4.713 1.00 98.81 125 ILE A CA 1
ATOM 946 C C . ILE A 1 125 ? 7.243 -3.672 -4.035 1.00 98.81 125 ILE A C 1
ATOM 948 O O . ILE A 1 125 ? 7.602 -2.578 -3.595 1.00 98.81 125 ILE A O 1
ATOM 952 N N . ALA A 1 126 ? 7.963 -4.783 -3.890 1.00 98.62 126 ALA A N 1
ATOM 953 C CA . ALA A 1 126 ? 9.292 -4.802 -3.286 1.00 98.62 126 ALA A CA 1
ATOM 954 C C . ALA A 1 126 ? 10.353 -5.011 -4.367 1.00 98.62 126 ALA A C 1
ATOM 956 O O . ALA A 1 126 ? 10.378 -6.064 -5.007 1.00 98.62 126 ALA A O 1
ATOM 957 N N . GLU A 1 127 ? 11.211 -4.013 -4.548 1.00 98.50 127 GLU A N 1
ATOM 958 C CA . GLU A 1 127 ? 12.265 -4.016 -5.560 1.00 98.50 127 GLU A CA 1
ATOM 959 C C . GLU A 1 127 ? 13.520 -4.740 -5.074 1.00 98.50 127 GLU A C 1
ATOM 961 O O . GLU A 1 127 ? 14.091 -4.430 -4.021 1.00 98.50 127 GLU A O 1
ATOM 966 N N . ILE A 1 128 ? 13.960 -5.709 -5.873 1.00 98.12 128 ILE A N 1
ATOM 967 C CA . ILE A 1 128 ? 15.276 -6.329 -5.783 1.00 98.12 128 ILE A CA 1
ATOM 968 C C . ILE A 1 128 ? 16.184 -5.589 -6.771 1.00 98.12 128 ILE A C 1
ATOM 970 O O . ILE A 1 128 ? 16.213 -5.911 -7.959 1.00 98.12 128 ILE A O 1
ATOM 974 N N . ASN A 1 129 ? 16.897 -4.575 -6.279 1.00 96.75 129 ASN A N 1
ATOM 975 C CA . ASN A 1 129 ? 17.826 -3.784 -7.088 1.00 96.75 129 ASN A CA 1
ATOM 976 C C . ASN A 1 129 ? 18.960 -4.649 -7.637 1.00 96.75 129 ASN A C 1
ATOM 978 O O . ASN A 1 129 ? 19.425 -5.561 -6.954 1.00 96.75 129 ASN A O 1
ATOM 982 N N . ASP A 1 130 ? 19.410 -4.336 -8.851 1.00 95.94 130 ASP A N 1
ATOM 983 C CA . ASP A 1 130 ? 20.522 -5.010 -9.529 1.00 95.94 130 ASP A CA 1
ATOM 984 C C . ASP A 1 130 ? 20.388 -6.545 -9.557 1.00 95.94 130 ASP A C 1
ATOM 986 O O . ASP A 1 130 ? 21.380 -7.279 -9.573 1.00 95.94 130 ASP A O 1
ATOM 990 N N . ALA A 1 131 ? 19.149 -7.052 -9.583 1.00 96.56 131 ALA A N 1
ATOM 991 C CA . ALA A 1 131 ? 18.848 -8.481 -9.541 1.00 96.56 131 ALA A CA 1
ATOM 992 C C . ALA A 1 131 ? 19.612 -9.320 -10.591 1.00 96.56 131 ALA A C 1
ATOM 994 O O . ALA A 1 131 ? 20.064 -10.411 -10.234 1.00 96.56 131 ALA A O 1
ATOM 995 N N . PRO A 1 132 ? 19.844 -8.848 -11.839 1.00 96.62 132 PRO A N 1
ATOM 996 C CA . PRO A 1 132 ? 20.673 -9.573 -12.807 1.00 96.62 132 PRO A CA 1
ATOM 997 C C . PRO A 1 132 ? 22.108 -9.864 -12.344 1.00 96.62 132 PRO A C 1
ATOM 999 O O . PRO A 1 132 ? 22.702 -10.838 -12.797 1.00 96.62 132 PRO A O 1
ATOM 1002 N N . LYS A 1 133 ? 22.675 -9.054 -11.439 1.00 96.50 133 LYS A N 1
ATOM 1003 C CA . LYS A 1 133 ? 24.046 -9.225 -10.922 1.00 96.50 133 LYS A CA 1
ATOM 1004 C C . LYS A 1 133 ? 24.127 -10.094 -9.673 1.00 96.50 133 LYS A C 1
ATOM 1006 O O . LYS A 1 133 ? 25.226 -10.489 -9.290 1.00 96.50 133 LYS A O 1
ATOM 1011 N N . MET A 1 134 ? 22.998 -10.382 -9.030 1.00 97.25 134 MET A N 1
ATOM 1012 C CA . MET A 1 134 ? 22.976 -11.206 -7.826 1.00 97.25 134 MET A CA 1
ATOM 1013 C C . MET A 1 134 ? 23.251 -12.667 -8.166 1.00 97.25 134 MET A C 1
ATOM 1015 O O . MET A 1 134 ? 22.730 -13.208 -9.153 1.00 97.25 134 MET A O 1
ATOM 1019 N N . CYS A 1 135 ? 24.017 -13.333 -7.301 1.00 97.88 135 CYS A N 1
ATOM 1020 C CA . CYS A 1 135 ? 24.094 -14.783 -7.371 1.00 97.88 135 CYS A CA 1
ATOM 1021 C C . CYS A 1 135 ? 22.767 -15.409 -6.915 1.00 97.88 135 CYS A C 1
ATOM 1023 O O . CYS A 1 135 ? 21.976 -14.803 -6.185 1.00 97.88 135 CYS A O 1
ATOM 1025 N N . ASP A 1 136 ? 22.535 -16.652 -7.325 1.00 98.12 136 ASP A N 1
ATOM 1026 C CA . ASP A 1 136 ? 21.292 -17.382 -7.066 1.00 98.12 136 ASP A CA 1
ATOM 1027 C C . ASP A 1 136 ? 20.901 -17.399 -5.576 1.00 98.12 136 ASP A C 1
ATOM 1029 O O . ASP A 1 136 ? 19.736 -17.202 -5.230 1.00 98.12 136 ASP A O 1
ATOM 1033 N N . ALA A 1 137 ? 21.875 -17.586 -4.679 1.00 98.25 137 ALA A N 1
ATOM 1034 C CA . ALA A 1 137 ? 21.632 -17.632 -3.239 1.00 98.25 137 ALA A CA 1
ATOM 1035 C C . ALA A 1 137 ? 21.168 -16.278 -2.673 1.00 98.25 137 ALA A C 1
ATOM 1037 O O . ALA A 1 137 ? 20.241 -16.232 -1.864 1.00 98.25 137 ALA A O 1
ATOM 1038 N N . GLU A 1 138 ? 21.783 -15.178 -3.112 1.00 98.12 138 GLU A N 1
ATOM 1039 C CA . GLU A 1 138 ? 21.431 -13.821 -2.681 1.00 98.12 138 GLU A CA 1
ATOM 1040 C C . GLU A 1 138 ? 20.046 -13.420 -3.190 1.00 98.12 138 GLU A C 1
ATOM 1042 O O . GLU A 1 138 ? 19.224 -12.932 -2.411 1.00 98.12 138 GLU A O 1
ATOM 1047 N N . LEU A 1 139 ? 19.766 -13.691 -4.469 1.00 98.50 139 LEU A N 1
ATOM 1048 C CA . LEU A 1 139 ? 18.475 -13.411 -5.094 1.00 98.50 139 LEU A CA 1
ATOM 1049 C C . LEU A 1 139 ? 17.338 -14.131 -4.357 1.00 98.50 139 LEU A C 1
ATOM 1051 O O . LEU A 1 139 ? 16.333 -13.516 -3.993 1.00 98.50 139 LEU A O 1
ATOM 1055 N N . MET A 1 140 ? 17.520 -15.427 -4.090 1.00 98.50 140 MET A N 1
ATOM 1056 C CA . MET A 1 140 ? 16.542 -16.246 -3.375 1.00 98.50 140 MET A CA 1
ATOM 1057 C C . MET A 1 140 ? 16.318 -15.768 -1.944 1.00 98.50 140 MET A C 1
ATOM 1059 O O . MET A 1 140 ? 15.168 -15.605 -1.532 1.00 98.50 140 MET A O 1
ATOM 1063 N N . ALA A 1 141 ? 17.394 -15.490 -1.204 1.00 98.44 141 ALA A N 1
ATOM 1064 C CA . ALA A 1 141 ? 17.297 -15.004 0.168 1.00 98.44 141 ALA A CA 1
ATOM 1065 C C . ALA A 1 141 ? 16.581 -13.645 0.244 1.00 98.44 141 ALA A C 1
ATOM 1067 O O . ALA A 1 141 ? 15.737 -13.433 1.120 1.00 98.44 141 ALA A O 1
ATOM 1068 N N . LYS A 1 142 ? 16.871 -12.726 -0.689 1.00 98.50 142 LYS A N 1
ATOM 1069 C CA . LYS A 1 142 ? 16.227 -11.407 -0.743 1.00 98.50 142 LYS A CA 1
ATOM 1070 C C . LYS A 1 142 ? 14.737 -11.525 -1.073 1.00 98.50 142 LYS A C 1
ATOM 1072 O O . LYS A 1 142 ? 13.911 -10.907 -0.399 1.00 98.50 142 LYS A O 1
ATOM 1077 N N . ALA A 1 143 ? 14.385 -12.349 -2.059 1.00 98.50 143 ALA A N 1
ATOM 1078 C CA . ALA A 1 143 ? 12.998 -12.586 -2.445 1.00 98.50 143 ALA A CA 1
ATOM 1079 C C . ALA A 1 143 ? 12.185 -13.239 -1.316 1.00 98.50 143 ALA A C 1
ATOM 1081 O O . ALA A 1 143 ? 11.094 -12.764 -0.993 1.00 98.50 143 ALA A O 1
ATOM 1082 N N . GLU A 1 144 ? 12.733 -14.265 -0.657 1.00 98.62 144 GLU A N 1
ATOM 1083 C CA . GLU A 1 144 ? 12.103 -14.903 0.503 1.00 98.62 144 GLU A CA 1
ATOM 1084 C C . GLU A 1 144 ? 11.863 -13.891 1.628 1.00 98.62 144 GLU A C 1
ATOM 1086 O O . GLU A 1 144 ? 10.753 -13.787 2.159 1.00 98.62 144 GLU A O 1
ATOM 1091 N N . TYR A 1 145 ? 12.877 -13.082 1.939 1.00 98.56 145 TYR A N 1
ATOM 1092 C CA . TYR A 1 145 ? 12.779 -12.033 2.944 1.00 98.56 145 TYR A CA 1
ATOM 1093 C C . TYR A 1 145 ? 11.691 -10.998 2.616 1.00 98.56 145 TYR A C 1
ATOM 1095 O O . TYR A 1 145 ? 10.919 -10.621 3.504 1.00 98.56 145 TYR A O 1
ATOM 1103 N N . TYR A 1 146 ? 11.575 -10.550 1.364 1.00 98.69 146 TYR A N 1
ATOM 1104 C CA . TYR A 1 146 ? 10.544 -9.591 0.955 1.00 98.69 146 TYR A CA 1
ATOM 1105 C C . TYR A 1 146 ? 9.137 -10.186 0.984 1.00 98.69 146 TYR A C 1
ATOM 1107 O O . TYR A 1 146 ? 8.209 -9.542 1.484 1.00 98.69 146 TYR A O 1
ATOM 1115 N N . VAL A 1 147 ? 8.968 -11.439 0.557 1.00 98.25 147 VAL A N 1
ATOM 1116 C CA . VAL A 1 147 ? 7.691 -12.155 0.687 1.00 98.25 147 VAL A CA 1
ATOM 1117 C C . VAL A 1 147 ? 7.298 -12.289 2.160 1.00 98.25 147 VAL A C 1
ATOM 1119 O O . VAL A 1 147 ? 6.177 -11.932 2.530 1.00 98.25 147 VAL A O 1
ATOM 1122 N N . ALA A 1 148 ? 8.232 -12.698 3.022 1.00 97.81 148 ALA A N 1
ATOM 1123 C CA . ALA A 1 148 ? 8.040 -12.782 4.472 1.00 97.81 148 ALA A CA 1
ATOM 1124 C C . ALA A 1 148 ? 7.886 -11.409 5.156 1.00 97.81 148 ALA A C 1
ATOM 1126 O O . ALA A 1 148 ? 7.514 -11.334 6.333 1.00 97.81 148 ALA A O 1
ATOM 1127 N N . SER A 1 149 ? 8.182 -10.322 4.443 1.00 97.94 149 SER A N 1
ATOM 1128 C CA . SER A 1 149 ? 7.979 -8.936 4.871 1.00 97.94 149 SER A CA 1
ATOM 1129 C C . SER A 1 149 ? 6.652 -8.350 4.379 1.00 97.94 149 SER A C 1
ATOM 1131 O O . SER A 1 149 ? 6.304 -7.240 4.764 1.00 97.94 149 SER A O 1
ATOM 1133 N N . GLY A 1 150 ? 5.868 -9.102 3.602 1.00 97.19 150 GLY A N 1
ATOM 1134 C CA . GLY A 1 150 ? 4.541 -8.686 3.151 1.00 97.19 150 GLY A CA 1
ATOM 1135 C C . GLY A 1 150 ? 4.505 -8.080 1.749 1.00 97.19 150 GLY A C 1
ATOM 1136 O O . GLY A 1 150 ? 3.527 -7.408 1.426 1.00 97.19 150 GLY A O 1
ATOM 1137 N N . ALA A 1 151 ? 5.523 -8.325 0.916 1.00 98.31 151 ALA A N 1
ATOM 1138 C CA . ALA A 1 151 ? 5.474 -7.973 -0.499 1.00 98.31 151 ALA A CA 1
ATOM 1139 C C . ALA A 1 151 ? 4.301 -8.683 -1.204 1.00 98.31 151 ALA A C 1
ATOM 1141 O O . ALA A 1 151 ? 4.091 -9.900 -1.082 1.00 98.31 151 ALA A O 1
ATOM 1142 N N . ASP A 1 152 ? 3.522 -7.905 -1.948 1.00 98.25 152 ASP A N 1
ATOM 1143 C CA . ASP A 1 152 ? 2.444 -8.400 -2.800 1.00 98.25 152 ASP A CA 1
ATOM 1144 C C . ASP A 1 152 ? 2.969 -8.749 -4.194 1.00 98.25 152 ASP A C 1
ATOM 1146 O O . ASP A 1 152 ? 2.507 -9.719 -4.790 1.00 98.25 152 ASP A O 1
ATOM 1150 N N . ILE A 1 153 ? 3.944 -7.981 -4.681 1.00 98.69 153 ILE A N 1
ATOM 1151 C CA . ILE A 1 153 ? 4.588 -8.103 -5.992 1.00 98.69 153 ILE A CA 1
ATOM 1152 C C . ILE A 1 153 ? 6.102 -7.998 -5.769 1.00 98.69 153 ILE A C 1
ATOM 1154 O O . ILE A 1 153 ? 6.544 -7.201 -4.936 1.00 98.69 153 ILE A O 1
ATOM 1158 N N . LEU A 1 154 ? 6.882 -8.809 -6.482 1.00 98.69 154 LEU A N 1
ATOM 1159 C CA . LEU A 1 154 ? 8.341 -8.690 -6.509 1.00 98.69 154 LEU A CA 1
ATOM 1160 C C . LEU A 1 154 ? 8.752 -7.973 -7.790 1.00 98.69 154 LEU A C 1
ATOM 1162 O O . LEU A 1 154 ? 8.353 -8.392 -8.877 1.00 98.69 154 LEU A O 1
ATOM 1166 N N . ASP A 1 155 ? 9.540 -6.918 -7.646 1.00 98.56 155 ASP A N 1
ATOM 1167 C CA . ASP A 1 155 ? 10.074 -6.157 -8.766 1.00 98.56 155 ASP A CA 1
ATOM 1168 C C . ASP A 1 155 ? 11.548 -6.471 -8.992 1.00 98.56 155 ASP A C 1
ATOM 1170 O O . ASP A 1 155 ? 12.334 -6.573 -8.047 1.00 98.56 155 ASP A O 1
ATOM 1174 N N . VAL A 1 156 ? 11.892 -6.680 -10.257 1.00 98.25 156 VAL A N 1
ATOM 1175 C CA . VAL A 1 156 ? 13.251 -6.945 -10.714 1.00 98.25 156 VAL A CA 1
ATOM 1176 C C . VAL A 1 156 ? 13.811 -5.627 -11.234 1.00 98.25 156 VAL A C 1
ATOM 1178 O O . VAL A 1 156 ? 13.487 -5.220 -12.350 1.00 98.25 156 VAL A O 1
ATOM 1181 N N . GLY A 1 157 ? 14.655 -4.977 -10.431 1.00 95.19 157 GLY A N 1
ATOM 1182 C CA . GLY A 1 157 ? 15.323 -3.741 -10.831 1.00 95.19 157 GLY A CA 1
ATOM 1183 C C . GLY A 1 157 ? 16.420 -4.028 -11.856 1.00 95.19 157 GLY A C 1
ATOM 1184 O O . GLY A 1 157 ? 17.277 -4.894 -11.635 1.00 95.19 157 GLY A O 1
ATOM 1185 N N . ALA A 1 158 ? 16.394 -3.326 -12.991 1.00 92.25 158 ALA A N 1
ATOM 1186 C CA . ALA A 1 158 ? 17.475 -3.379 -13.970 1.00 92.25 158 ALA A CA 1
ATOM 1187 C C . ALA A 1 158 ? 18.738 -2.670 -13.460 1.00 92.25 158 ALA A C 1
ATOM 1189 O O . ALA A 1 158 ? 18.694 -1.822 -12.571 1.00 92.25 158 ALA A O 1
ATOM 1190 N N . VAL A 1 159 ? 19.879 -3.015 -14.055 1.00 92.62 159 VAL A N 1
ATOM 1191 C CA . VAL A 1 159 ? 21.172 -2.423 -13.697 1.00 92.62 159 VAL A CA 1
ATOM 1192 C C . VAL A 1 159 ? 21.358 -1.142 -14.496 1.00 92.62 159 VAL A C 1
ATOM 1194 O O . VAL A 1 159 ? 21.344 -1.155 -15.729 1.00 92.62 159 VAL A O 1
ATOM 1197 N N . PHE A 1 160 ? 21.553 -0.020 -13.808 1.00 87.88 160 PHE A N 1
ATOM 1198 C CA . PHE A 1 160 ? 21.685 1.268 -14.478 1.00 87.88 160 PHE A CA 1
ATOM 1199 C C . PHE A 1 160 ? 22.887 1.298 -15.437 1.00 87.88 160 PHE A C 1
ATOM 1201 O O . PHE A 1 160 ? 24.029 1.091 -15.034 1.00 87.88 160 PHE A O 1
ATOM 1208 N N . GLY A 1 161 ? 22.631 1.626 -16.706 1.00 88.00 161 GLY A N 1
ATOM 1209 C CA . GLY A 1 161 ? 23.670 1.781 -17.730 1.00 88.00 161 GLY A CA 1
ATOM 1210 C C . GLY A 1 161 ? 24.160 0.477 -18.363 1.00 88.00 161 GLY A C 1
ATOM 1211 O O . GLY A 1 161 ? 25.039 0.526 -19.223 1.00 88.00 161 GLY A O 1
ATOM 1212 N N . GLU A 1 162 ? 23.582 -0.666 -17.997 1.00 91.69 162 GLU A N 1
ATOM 1213 C CA . GLU A 1 162 ? 23.913 -1.970 -18.565 1.00 91.69 162 GLU A CA 1
ATOM 1214 C C . GLU A 1 162 ? 22.683 -2.622 -19.205 1.00 91.69 162 GLU A C 1
ATOM 1216 O O . GLU A 1 162 ? 21.548 -2.253 -18.928 1.00 91.69 162 GLU A O 1
ATOM 1221 N N . GLU A 1 163 ? 22.914 -3.588 -20.091 1.00 94.50 163 GLU A N 1
ATOM 1222 C CA . GLU A 1 163 ? 21.863 -4.379 -20.730 1.00 94.50 163 GLU A CA 1
ATOM 1223 C C . GLU A 1 163 ? 22.097 -5.844 -20.354 1.00 94.50 163 GLU A C 1
ATOM 1225 O O . GLU A 1 163 ? 23.129 -6.412 -20.713 1.00 94.50 163 GLU A O 1
ATOM 1230 N N . ASN A 1 164 ? 21.187 -6.427 -19.570 1.00 94.69 164 ASN A N 1
ATOM 1231 C CA . ASN A 1 164 ? 21.329 -7.766 -18.988 1.00 94.69 164 ASN A CA 1
ATOM 1232 C C . ASN A 1 164 ? 20.163 -8.697 -19.379 1.00 94.69 164 ASN A C 1
ATOM 1234 O O . ASN A 1 164 ? 19.769 -9.564 -18.599 1.00 94.69 164 ASN A O 1
ATOM 1238 N N . SER A 1 165 ? 19.601 -8.548 -20.583 1.00 94.75 165 SER A N 1
ATOM 1239 C CA . SER A 1 165 ? 18.458 -9.341 -21.063 1.00 94.75 165 SER A CA 1
ATOM 1240 C C . SER A 1 165 ? 18.672 -10.851 -20.977 1.00 94.75 165 SER A C 1
ATOM 1242 O O . SER A 1 165 ? 17.718 -11.574 -20.694 1.00 94.75 165 SER A O 1
ATOM 1244 N N . SER A 1 166 ? 19.909 -11.332 -21.147 1.00 96.69 166 SER A N 1
ATOM 1245 C CA . SER A 1 166 ? 20.247 -12.756 -21.030 1.00 96.69 166 SER A CA 1
ATOM 1246 C C . SER A 1 166 ? 20.032 -13.331 -19.627 1.00 96.69 166 SER A C 1
ATOM 1248 O O . SER A 1 166 ? 19.850 -14.537 -19.490 1.00 96.69 166 SER A O 1
ATOM 1250 N N . GLU A 1 167 ? 20.025 -12.496 -18.585 1.00 97.25 167 GLU A N 1
ATOM 1251 C CA . GLU A 1 167 ? 19.868 -12.944 -17.198 1.00 97.25 167 GLU A CA 1
ATOM 1252 C C . GLU A 1 167 ? 18.404 -13.123 -16.785 1.00 97.25 167 GLU A C 1
ATOM 1254 O O . GLU A 1 167 ? 18.121 -13.807 -15.799 1.00 97.25 167 GLU A O 1
ATOM 1259 N N . TYR A 1 168 ? 17.445 -12.539 -17.510 1.00 97.38 168 TYR A N 1
ATOM 1260 C CA . TYR A 1 168 ? 16.058 -12.525 -17.042 1.00 97.38 168 TYR A CA 1
ATOM 1261 C C . TYR A 1 168 ? 15.374 -13.888 -17.087 1.00 97.38 168 TYR A C 1
ATOM 1263 O O . TYR A 1 168 ? 14.531 -14.149 -16.231 1.00 97.38 168 TYR A O 1
ATOM 1271 N N . GLU A 1 169 ? 15.762 -14.795 -17.986 1.00 97.81 169 GLU A N 1
ATOM 1272 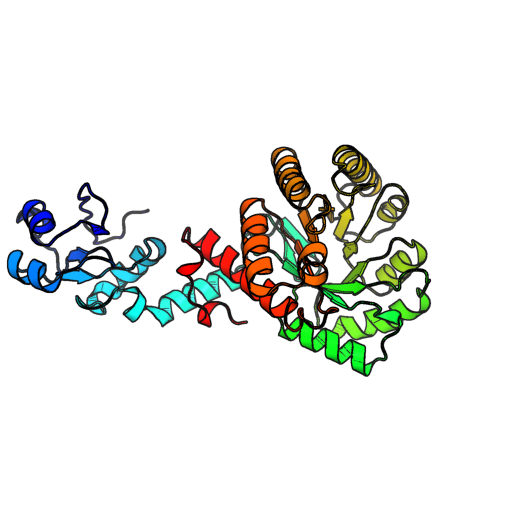C CA . GLU A 1 169 ? 15.259 -16.173 -17.935 1.00 97.81 169 GLU A CA 1
ATOM 1273 C C . GLU A 1 169 ? 15.629 -16.845 -16.601 1.00 97.81 169 GLU A C 1
ATOM 1275 O O . GLU A 1 169 ? 14.761 -17.421 -15.938 1.00 97.81 169 GLU A O 1
ATOM 1280 N N . ARG A 1 170 ? 16.885 -16.682 -16.155 1.00 97.75 170 ARG A N 1
ATOM 1281 C CA . ARG A 1 170 ? 17.373 -17.172 -14.858 1.00 97.75 170 ARG A CA 1
ATOM 1282 C C . ARG A 1 170 ? 16.641 -16.487 -13.706 1.00 97.75 170 ARG A C 1
ATOM 1284 O O . ARG A 1 170 ? 16.008 -17.163 -12.897 1.00 97.75 170 ARG A O 1
ATOM 1291 N N . VAL A 1 171 ? 16.682 -15.154 -13.652 1.00 98.25 171 VAL A N 1
ATOM 1292 C CA . VAL A 1 171 ? 16.128 -14.364 -12.540 1.00 98.25 171 VAL A CA 1
ATOM 1293 C C . VAL A 1 171 ? 14.628 -14.620 -12.371 1.00 98.25 171 VAL A C 1
ATOM 1295 O O . VAL A 1 171 ? 14.188 -15.035 -11.298 1.00 98.25 171 VAL A O 1
ATOM 1298 N N . PHE A 1 172 ? 13.820 -14.448 -13.422 1.00 98.25 172 PHE A N 1
ATOM 1299 C CA . PHE A 1 172 ? 12.373 -14.675 -13.328 1.00 98.25 172 PHE A CA 1
ATOM 1300 C C . PHE A 1 172 ? 12.038 -16.158 -13.139 1.00 98.25 172 PHE A C 1
ATOM 1302 O O . PHE A 1 172 ? 11.089 -16.477 -12.420 1.00 98.25 172 PHE A O 1
ATOM 1309 N N . GLY A 1 173 ? 12.815 -17.071 -13.733 1.00 97.88 173 GLY A N 1
ATOM 1310 C CA . GLY A 1 173 ? 12.681 -18.513 -13.522 1.00 97.88 173 GLY A CA 1
ATOM 1311 C C . GLY A 1 173 ? 12.774 -18.894 -12.045 1.00 97.88 173 GLY A C 1
ATOM 1312 O O . GLY A 1 173 ? 11.913 -19.615 -11.539 1.00 97.88 173 GLY A O 1
ATOM 1313 N N . MET A 1 174 ? 13.753 -18.334 -11.332 1.00 98.06 174 MET A N 1
ATOM 1314 C CA . MET A 1 174 ? 13.910 -18.527 -9.891 1.00 98.06 174 MET A CA 1
ATOM 1315 C C . MET A 1 174 ? 12.783 -17.867 -9.094 1.00 98.06 174 MET A C 1
ATOM 1317 O O . MET A 1 174 ? 12.205 -18.499 -8.211 1.00 98.06 174 MET A O 1
ATOM 1321 N N . LEU A 1 175 ? 12.425 -16.618 -9.406 1.00 98.25 175 LEU A N 1
ATOM 1322 C CA . LEU A 1 175 ? 11.438 -15.869 -8.622 1.00 98.25 175 LEU A CA 1
ATOM 1323 C C . LEU A 1 175 ? 10.000 -16.404 -8.753 1.00 98.25 175 LEU A C 1
ATOM 1325 O O . LEU A 1 175 ? 9.186 -16.215 -7.845 1.00 98.25 175 LEU A O 1
ATOM 1329 N N . LYS A 1 176 ? 9.671 -17.130 -9.831 1.00 96.69 176 LYS A N 1
ATOM 1330 C CA . LYS A 1 176 ? 8.343 -17.747 -10.025 1.00 96.69 176 LYS A CA 1
ATOM 1331 C C . LYS A 1 176 ? 7.905 -18.641 -8.863 1.00 96.69 176 LYS A C 1
ATOM 1333 O O . LYS A 1 176 ? 6.710 -18.707 -8.571 1.00 96.69 176 LYS A O 1
ATOM 1338 N N . GLN A 1 177 ? 8.841 -19.307 -8.183 1.00 96.88 177 GLN A N 1
ATOM 1339 C CA . GLN A 1 177 ? 8.519 -20.247 -7.104 1.00 96.88 177 GLN A CA 1
ATOM 1340 C C . GLN A 1 177 ? 7.852 -19.586 -5.887 1.00 96.88 177 GLN A C 1
ATOM 1342 O O . GLN A 1 177 ? 7.161 -20.258 -5.125 1.00 96.88 177 GLN A O 1
ATOM 1347 N N . PHE A 1 178 ? 7.988 -18.265 -5.729 1.00 97.12 178 PHE A N 1
ATOM 1348 C CA . PHE A 1 178 ? 7.351 -17.517 -4.644 1.00 97.12 178 PHE A CA 1
ATOM 1349 C C . PHE A 1 178 ? 5.850 -17.272 -4.860 1.00 97.12 178 PHE A C 1
ATOM 1351 O O . PHE A 1 178 ? 5.172 -16.775 -3.959 1.00 97.12 178 PHE A O 1
ATOM 1358 N N . GLY A 1 179 ? 5.307 -17.593 -6.043 1.00 96.06 179 GLY A N 1
ATOM 1359 C CA . GLY A 1 179 ? 3.875 -17.455 -6.335 1.00 96.06 179 GLY A CA 1
ATOM 1360 C C . GLY A 1 179 ? 3.362 -16.010 -6.271 1.00 96.06 179 GLY A C 1
ATOM 1361 O O . GLY A 1 179 ? 2.167 -15.785 -6.046 1.00 96.06 179 GLY A O 1
ATOM 1362 N N . LYS A 1 180 ? 4.261 -15.033 -6.432 1.00 97.25 180 LYS A N 1
ATOM 1363 C CA . LYS A 1 180 ? 3.954 -13.601 -6.520 1.00 97.25 180 LYS A CA 1
ATOM 1364 C C . LYS A 1 180 ? 3.988 -13.149 -7.980 1.00 97.25 180 LYS A C 1
ATOM 1366 O O . LYS A 1 180 ? 4.763 -13.705 -8.759 1.00 97.25 180 LYS A O 1
ATOM 1371 N N . PRO A 1 181 ? 3.186 -12.146 -8.372 1.00 97.81 181 PRO A N 1
ATOM 1372 C CA . PRO A 1 181 ? 3.390 -11.466 -9.641 1.00 97.81 181 PRO A CA 1
ATOM 1373 C C . PRO A 1 181 ? 4.787 -10.849 -9.668 1.00 97.81 181 PRO A C 1
ATOM 1375 O O . PRO A 1 181 ? 5.269 -10.358 -8.644 1.00 97.81 181 PRO A O 1
ATOM 1378 N N . LEU A 1 182 ? 5.408 -10.888 -10.843 1.00 98.44 182 LEU A N 1
ATOM 1379 C CA . LEU A 1 182 ? 6.747 -10.362 -11.070 1.00 98.44 182 LEU A CA 1
ATOM 1380 C C . LEU A 1 182 ? 6.662 -9.139 -11.981 1.00 98.44 182 LEU A C 1
ATOM 1382 O O . LEU A 1 182 ? 5.941 -9.173 -12.991 1.00 98.44 182 LEU A O 1
ATOM 1386 N N . SER A 1 183 ? 7.389 -8.085 -11.624 1.00 98.31 183 SER A N 1
ATOM 1387 C CA . SER A 1 183 ? 7.541 -6.881 -12.435 1.00 98.31 183 SER A CA 1
ATOM 1388 C C . SER A 1 183 ? 8.979 -6.645 -12.878 1.00 98.31 183 SER A C 1
ATOM 1390 O O . SER A 1 183 ? 9.909 -7.243 -12.340 1.00 98.31 183 SER A O 1
ATOM 1392 N N . ILE A 1 184 ? 9.124 -5.825 -13.916 1.00 97.81 184 ILE A N 1
ATOM 1393 C CA . ILE A 1 184 ? 10.402 -5.362 -14.458 1.00 97.81 184 ILE A CA 1
ATOM 1394 C C . ILE A 1 184 ? 10.417 -3.832 -14.460 1.00 97.81 184 ILE A C 1
ATOM 1396 O O . ILE A 1 184 ? 9.504 -3.222 -15.028 1.00 97.81 184 ILE A O 1
ATOM 1400 N N . ASP A 1 185 ? 11.459 -3.232 -13.881 1.00 94.00 185 ASP A N 1
ATOM 1401 C CA . ASP A 1 185 ? 11.750 -1.799 -13.996 1.00 94.00 185 ASP A CA 1
ATOM 1402 C C . ASP A 1 185 ? 12.929 -1.576 -14.943 1.00 94.00 185 ASP A C 1
ATOM 1404 O O . ASP A 1 185 ? 14.097 -1.687 -14.569 1.00 94.00 185 ASP A O 1
ATOM 1408 N N . SER A 1 186 ? 12.613 -1.326 -16.214 1.00 93.00 186 SER A N 1
ATOM 1409 C CA . SER A 1 186 ? 13.599 -0.997 -17.240 1.00 93.00 186 SER A CA 1
ATOM 1410 C C . SER A 1 186 ? 12.985 -0.089 -18.297 1.00 93.00 186 SER A C 1
ATOM 1412 O O . SER A 1 186 ? 11.813 -0.204 -18.650 1.00 93.00 186 SER A O 1
ATOM 1414 N N . LEU A 1 187 ? 13.813 0.791 -18.860 1.00 90.38 187 LEU A N 1
ATOM 1415 C CA . LEU A 1 187 ? 13.477 1.575 -20.050 1.00 90.38 187 LEU A CA 1
ATOM 1416 C C . LEU A 1 187 ? 13.930 0.885 -21.347 1.00 90.38 187 LEU A C 1
ATOM 1418 O O . LEU A 1 187 ? 13.552 1.319 -22.439 1.00 90.38 187 LEU A O 1
ATOM 1422 N N . ASN A 1 188 ? 14.739 -0.174 -21.252 1.00 92.19 188 ASN A N 1
ATOM 1423 C CA . ASN A 1 188 ? 15.313 -0.867 -22.397 1.00 92.19 188 ASN A CA 1
ATOM 1424 C C . ASN A 1 188 ? 14.331 -1.905 -22.957 1.00 92.19 188 ASN A C 1
ATOM 1426 O O . ASN A 1 188 ? 13.994 -2.894 -22.314 1.00 92.19 188 ASN A O 1
ATOM 1430 N N . VAL A 1 189 ? 13.913 -1.716 -24.210 1.00 92.94 189 VAL A N 1
ATOM 1431 C CA . VAL A 1 189 ? 12.944 -2.592 -24.893 1.00 92.94 189 VAL A CA 1
ATOM 1432 C C . VAL A 1 189 ? 13.391 -4.060 -24.937 1.00 92.94 189 VAL A C 1
ATOM 1434 O O . VAL A 1 189 ? 12.547 -4.946 -24.822 1.00 92.94 189 VAL A O 1
ATOM 1437 N N . LYS A 1 190 ? 14.694 -4.343 -25.081 1.00 94.25 190 LYS A N 1
ATOM 1438 C CA . LYS A 1 190 ? 15.201 -5.727 -25.094 1.00 94.25 190 LYS A CA 1
ATOM 1439 C C . LYS A 1 190 ? 15.034 -6.397 -23.736 1.00 94.25 190 LYS A C 1
ATOM 1441 O O . LYS A 1 190 ? 14.587 -7.537 -23.675 1.00 94.25 190 LYS A O 1
ATOM 1446 N N . GLU A 1 191 ? 15.351 -5.670 -22.670 1.00 96.12 191 GLU A N 1
ATOM 1447 C CA . GLU A 1 191 ? 15.203 -6.146 -21.296 1.00 96.12 191 GLU A CA 1
ATOM 1448 C C . GLU A 1 191 ? 13.742 -6.410 -20.952 1.00 96.12 191 GLU A C 1
ATOM 1450 O O . GLU A 1 191 ? 13.414 -7.482 -20.450 1.00 96.12 191 GLU A O 1
ATOM 1455 N N . ILE A 1 192 ? 12.848 -5.478 -21.300 1.00 96.12 192 ILE A N 1
ATOM 1456 C CA . ILE A 1 192 ? 11.415 -5.655 -21.058 1.00 96.12 192 ILE A CA 1
ATOM 1457 C C . ILE A 1 192 ? 10.890 -6.879 -21.821 1.00 96.12 192 ILE A C 1
ATOM 1459 O O . ILE A 1 192 ? 10.175 -7.690 -21.238 1.00 96.12 192 ILE A O 1
ATOM 1463 N N . ASN A 1 193 ? 11.252 -7.052 -23.098 1.00 96.00 193 ASN A N 1
ATOM 1464 C CA . ASN A 1 193 ? 10.817 -8.215 -23.879 1.00 96.00 193 ASN A CA 1
ATOM 1465 C C . ASN A 1 193 ? 11.305 -9.532 -23.258 1.00 96.00 193 ASN A C 1
ATOM 1467 O O . ASN A 1 193 ? 10.493 -10.430 -23.036 1.00 96.00 193 ASN A O 1
ATOM 1471 N N . ALA A 1 194 ? 12.591 -9.621 -22.906 1.00 97.06 194 ALA A N 1
ATOM 1472 C CA . ALA A 1 194 ? 13.154 -10.805 -22.261 1.00 97.06 194 ALA A CA 1
ATOM 1473 C C . ALA A 1 194 ? 12.478 -11.102 -20.911 1.00 97.06 194 ALA A C 1
ATOM 1475 O O . ALA A 1 194 ? 12.135 -12.248 -20.625 1.00 97.06 194 ALA A O 1
ATOM 1476 N N . ALA A 1 195 ? 12.201 -10.076 -20.101 1.00 97.44 195 ALA A N 1
ATOM 1477 C CA . ALA A 1 195 ? 11.479 -10.227 -18.841 1.00 97.44 195 ALA A CA 1
ATOM 1478 C C . ALA A 1 195 ? 10.031 -10.712 -19.045 1.00 97.44 195 ALA A C 1
ATOM 1480 O O . ALA A 1 195 ? 9.562 -11.590 -18.318 1.00 97.44 195 ALA A O 1
ATOM 1481 N N . ILE A 1 196 ? 9.314 -10.182 -20.043 1.00 97.06 196 ILE A N 1
ATOM 1482 C CA . ILE A 1 196 ? 7.944 -10.601 -20.386 1.00 97.06 196 ILE A CA 1
ATOM 1483 C C . ILE A 1 196 ? 7.907 -12.063 -20.841 1.00 97.06 196 ILE A C 1
ATOM 1485 O O . ILE A 1 196 ? 7.064 -12.827 -20.359 1.00 97.06 196 ILE A O 1
ATOM 1489 N N . GLU A 1 197 ? 8.833 -12.471 -21.712 1.00 97.06 197 GLU A N 1
ATOM 1490 C CA . GLU A 1 197 ? 8.999 -13.866 -22.140 1.00 97.06 197 GLU A CA 1
ATOM 1491 C C . GLU A 1 197 ? 9.319 -14.775 -20.946 1.00 97.06 197 GLU A C 1
ATOM 1493 O O . GLU A 1 197 ? 8.717 -15.841 -20.781 1.00 97.06 197 GLU A O 1
ATOM 1498 N N . ALA A 1 198 ? 10.178 -14.303 -20.040 1.00 97.19 198 ALA A N 1
ATOM 1499 C CA . ALA A 1 198 ? 10.531 -15.003 -18.815 1.00 97.19 198 ALA A CA 1
ATOM 1500 C C . ALA A 1 198 ? 9.404 -15.014 -17.764 1.00 97.19 198 ALA A C 1
ATOM 1502 O O . ALA A 1 198 ? 9.479 -15.780 -16.803 1.00 97.19 198 ALA A O 1
ATOM 1503 N N . GLY A 1 199 ? 8.310 -14.269 -17.956 1.00 95.19 199 GLY A N 1
ATOM 1504 C CA . GLY A 1 199 ? 7.083 -14.366 -17.160 1.00 95.19 199 GLY A CA 1
ATOM 1505 C C . GLY A 1 199 ? 6.715 -13.134 -16.334 1.00 95.19 199 GLY A C 1
ATOM 1506 O O . GLY A 1 199 ? 5.783 -13.232 -15.532 1.00 95.19 199 GLY A O 1
ATOM 1507 N N . ALA A 1 200 ? 7.384 -11.994 -16.527 1.00 97.19 200 ALA A N 1
ATOM 1508 C CA . ALA A 1 200 ? 6.943 -10.713 -15.982 1.00 97.19 200 ALA A CA 1
ATOM 1509 C C . ALA A 1 200 ? 5.510 -10.394 -16.440 1.00 97.19 200 ALA A C 1
ATOM 1511 O O . ALA A 1 200 ? 5.115 -10.689 -17.571 1.00 97.19 200 ALA A O 1
ATOM 1512 N N . ARG A 1 201 ? 4.704 -9.804 -15.551 1.00 95.94 201 ARG A N 1
ATOM 1513 C CA . ARG A 1 201 ? 3.314 -9.399 -15.851 1.00 95.94 201 ARG A CA 1
ATOM 1514 C C . ARG A 1 201 ? 2.980 -7.983 -15.415 1.00 95.94 201 ARG A C 1
ATOM 1516 O O . ARG A 1 201 ? 1.816 -7.589 -15.460 1.00 95.94 201 ARG A O 1
ATOM 1523 N N . LEU A 1 202 ? 3.994 -7.219 -15.043 1.00 98.12 202 LEU A N 1
ATOM 1524 C CA . LEU A 1 202 ? 3.903 -5.798 -14.777 1.00 98.12 202 LEU A CA 1
ATOM 1525 C C . LEU A 1 202 ? 5.181 -5.138 -15.303 1.00 98.12 202 LEU A C 1
ATOM 1527 O O . LEU A 1 202 ? 6.278 -5.534 -14.928 1.00 98.12 202 LEU A O 1
ATOM 1531 N N . VAL A 1 203 ? 5.033 -4.173 -16.203 1.00 97.94 203 VAL A N 1
ATOM 1532 C CA . VAL A 1 203 ? 6.141 -3.372 -16.737 1.00 97.94 203 VAL A CA 1
ATOM 1533 C C . VAL A 1 203 ? 6.075 -2.004 -16.086 1.00 97.94 203 VAL A C 1
ATOM 1535 O O . VAL A 1 203 ? 5.023 -1.356 -16.140 1.00 97.94 203 VAL A O 1
ATOM 1538 N N . LEU A 1 204 ? 7.170 -1.581 -15.465 1.00 97.69 204 LEU A N 1
ATOM 1539 C CA . LEU A 1 204 ? 7.284 -0.257 -14.876 1.00 97.69 204 LEU A CA 1
ATOM 1540 C C . LEU A 1 204 ? 7.876 0.743 -15.879 1.00 97.69 204 LEU A C 1
ATOM 1542 O O . LEU A 1 204 ? 8.497 0.362 -16.871 1.00 97.69 204 LEU A O 1
ATOM 1546 N N . SER A 1 205 ? 7.645 2.033 -15.630 1.00 94.31 205 SER A N 1
ATOM 1547 C CA . SER A 1 205 ? 8.355 3.128 -16.305 1.00 94.31 205 SER A CA 1
ATOM 1548 C C . SER A 1 205 ? 8.134 3.251 -17.832 1.00 94.31 205 SER A C 1
ATOM 1550 O O . SER A 1 205 ? 9.043 3.602 -18.583 1.00 94.31 205 SER A O 1
ATOM 1552 N N . VAL A 1 206 ? 6.911 3.029 -18.334 1.00 96.06 206 VAL A N 1
ATOM 1553 C CA . VAL A 1 206 ? 6.573 3.266 -19.754 1.00 96.06 206 VAL A CA 1
ATOM 1554 C C . VAL A 1 206 ? 6.327 4.753 -20.041 1.00 96.06 206 VAL A C 1
ATOM 1556 O O . VAL A 1 206 ? 5.546 5.412 -19.361 1.00 96.06 206 VAL A O 1
ATOM 1559 N N . ASN A 1 207 ? 6.955 5.284 -21.088 1.00 95.25 207 ASN A N 1
ATOM 1560 C CA . ASN A 1 207 ? 6.828 6.670 -21.548 1.00 95.25 207 ASN A CA 1
ATOM 1561 C C . ASN A 1 207 ? 6.772 6.743 -23.087 1.00 95.25 207 ASN A C 1
ATOM 1563 O O . ASN A 1 207 ? 6.677 5.713 -23.760 1.00 95.25 207 ASN A O 1
ATOM 1567 N N . ALA A 1 208 ? 6.833 7.940 -23.680 1.00 92.81 208 ALA A N 1
ATOM 1568 C CA . ALA A 1 208 ? 6.743 8.087 -25.135 1.00 92.81 208 ALA A CA 1
ATOM 1569 C C . ALA A 1 208 ? 7.842 7.322 -25.898 1.00 92.81 208 ALA A C 1
ATOM 1571 O O . ALA A 1 208 ? 7.600 6.857 -27.013 1.00 92.81 208 ALA A O 1
ATOM 1572 N N . GLY A 1 209 ? 9.031 7.175 -25.305 1.00 90.81 209 GLY A N 1
ATOM 1573 C CA . GLY A 1 209 ? 10.189 6.536 -25.931 1.00 90.81 209 GLY A CA 1
ATOM 1574 C C . GLY A 1 209 ? 10.065 5.019 -26.081 1.00 90.81 209 GLY A C 1
ATOM 1575 O O . GLY A 1 209 ? 10.616 4.460 -27.028 1.00 90.81 209 GLY A O 1
ATOM 1576 N N . ASN A 1 210 ? 9.323 4.349 -25.193 1.00 92.19 210 ASN A N 1
ATOM 1577 C CA . ASN A 1 210 ? 9.166 2.889 -25.203 1.00 92.19 210 ASN A CA 1
ATOM 1578 C C . ASN A 1 210 ? 7.708 2.409 -25.358 1.00 92.19 210 ASN A C 1
ATOM 1580 O O . ASN A 1 210 ? 7.486 1.208 -25.501 1.00 92.19 210 ASN A O 1
ATOM 1584 N N . ALA A 1 211 ? 6.716 3.306 -25.438 1.00 91.31 211 ALA A N 1
ATOM 1585 C CA . ALA A 1 211 ? 5.290 2.964 -25.542 1.00 91.31 211 ALA A CA 1
ATOM 1586 C C . ALA A 1 211 ? 4.912 2.039 -26.717 1.00 91.31 211 ALA A C 1
ATOM 1588 O O . ALA A 1 211 ? 3.836 1.436 -26.701 1.00 91.31 211 ALA A O 1
ATOM 1589 N N . GLY A 1 212 ? 5.769 1.900 -27.735 1.00 90.06 212 GLY A N 1
ATOM 1590 C CA . GLY A 1 212 ? 5.576 0.929 -28.818 1.00 90.06 212 GLY A CA 1
ATOM 1591 C C . GLY A 1 212 ? 5.494 -0.521 -28.323 1.00 90.06 212 GLY A C 1
ATOM 1592 O O . GLY A 1 212 ? 4.737 -1.313 -28.890 1.00 90.06 212 GLY A O 1
ATOM 1593 N N . ILE A 1 213 ? 6.184 -0.847 -27.222 1.00 92.88 213 ILE A N 1
ATOM 1594 C CA . ILE A 1 213 ? 6.207 -2.200 -26.647 1.00 92.88 213 ILE A CA 1
ATOM 1595 C C . ILE A 1 213 ? 4.822 -2.675 -26.208 1.00 92.88 213 ILE A C 1
ATOM 1597 O O . ILE A 1 213 ? 4.503 -3.855 -26.320 1.00 92.88 213 ILE A O 1
ATOM 1601 N N . VAL A 1 214 ? 3.967 -1.738 -25.786 1.00 93.19 214 VAL A N 1
ATOM 1602 C CA . VAL A 1 214 ? 2.630 -2.005 -25.244 1.00 93.19 214 VAL A CA 1
ATOM 1603 C C . VAL A 1 214 ? 1.772 -2.823 -26.213 1.00 93.19 214 VAL A C 1
ATOM 1605 O O . VAL A 1 214 ? 0.989 -3.669 -25.788 1.00 93.19 214 VAL A O 1
ATOM 1608 N N . SER A 1 215 ? 1.948 -2.614 -27.520 1.00 92.25 215 SER A N 1
ATOM 1609 C CA . SER A 1 215 ? 1.201 -3.331 -28.557 1.00 92.25 215 SER A CA 1
ATOM 1610 C C . SER A 1 215 ? 1.461 -4.845 -28.556 1.00 92.25 215 SER A C 1
ATOM 1612 O O . SER A 1 215 ? 0.531 -5.616 -28.804 1.00 92.25 215 SER A O 1
ATOM 1614 N N . GLY A 1 216 ? 2.683 -5.269 -28.221 1.00 92.25 216 GLY A N 1
ATOM 1615 C CA . GLY A 1 216 ? 3.110 -6.670 -28.201 1.00 92.25 216 GLY A CA 1
ATOM 1616 C C . GLY A 1 216 ? 2.962 -7.363 -26.847 1.00 92.25 216 GLY A C 1
ATOM 1617 O O . GLY A 1 216 ? 3.239 -8.556 -26.749 1.00 92.25 216 GLY A O 1
ATOM 1618 N N . LEU A 1 217 ? 2.529 -6.649 -25.802 1.00 95.31 217 LEU A N 1
ATOM 1619 C CA . LEU A 1 217 ? 2.407 -7.238 -24.471 1.00 95.31 217 LEU A CA 1
ATOM 1620 C C . LEU A 1 217 ? 1.254 -8.255 -24.403 1.00 95.31 217 LEU A C 1
ATOM 1622 O O . LEU A 1 217 ? 0.195 -8.031 -25.007 1.00 95.31 217 LEU A O 1
ATOM 1626 N N . PRO A 1 218 ? 1.416 -9.343 -23.625 1.00 94.62 218 PRO A N 1
ATOM 1627 C CA . PRO A 1 218 ? 0.343 -10.293 -23.373 1.00 94.62 218 PRO A CA 1
ATOM 1628 C C . PRO A 1 218 ? -0.866 -9.644 -22.693 1.00 94.62 218 PRO A C 1
ATOM 1630 O O . PRO A 1 218 ? -0.721 -8.741 -21.862 1.00 94.62 218 PRO A O 1
ATOM 1633 N N . ASP A 1 219 ? -2.052 -10.182 -22.956 1.00 94.19 219 ASP A N 1
ATOM 1634 C CA . ASP A 1 219 ? -3.285 -9.735 -22.313 1.00 94.19 219 ASP A CA 1
ATOM 1635 C C . ASP A 1 219 ? -3.209 -9.865 -20.782 1.00 94.19 219 ASP A C 1
ATOM 1637 O O . ASP A 1 219 ? -2.647 -10.811 -20.223 1.00 94.19 219 ASP A O 1
ATOM 1641 N N . GLY A 1 220 ? -3.774 -8.878 -20.091 1.00 92.94 220 GLY A N 1
ATOM 1642 C CA . GLY A 1 220 ? -3.765 -8.768 -18.635 1.00 92.94 220 GLY A CA 1
ATOM 1643 C C . GLY A 1 220 ? -2.470 -8.215 -18.033 1.00 92.94 220 GLY A C 1
ATOM 1644 O O . GLY A 1 220 ? -2.453 -7.975 -16.828 1.00 92.94 220 GLY A O 1
ATOM 1645 N N . THR A 1 221 ? -1.421 -7.976 -18.828 1.00 95.75 221 THR A N 1
ATOM 1646 C CA . THR A 1 221 ? -0.170 -7.362 -18.347 1.00 95.75 221 THR A CA 1
ATOM 1647 C C . THR A 1 221 ? -0.437 -5.958 -17.804 1.00 95.75 221 THR A C 1
ATOM 1649 O O . THR A 1 221 ? -1.140 -5.167 -18.433 1.00 95.75 221 THR A O 1
ATOM 1652 N N . GLY A 1 222 ? 0.102 -5.648 -16.628 1.00 96.88 222 GLY A N 1
ATOM 1653 C CA . GLY A 1 222 ? 0.095 -4.302 -16.066 1.00 96.88 222 GLY A CA 1
ATOM 1654 C C . GLY A 1 222 ? 1.166 -3.428 -16.705 1.00 96.88 222 GLY A C 1
ATOM 1655 O O . GLY A 1 222 ? 2.268 -3.898 -16.977 1.00 96.88 222 GLY A O 1
ATOM 1656 N N . VAL A 1 223 ? 0.854 -2.158 -16.933 1.00 97.50 223 VAL A N 1
ATOM 1657 C CA . VAL A 1 223 ? 1.790 -1.186 -17.503 1.00 97.50 223 VAL A CA 1
ATOM 1658 C C . VAL A 1 223 ? 1.707 0.093 -16.692 1.00 97.50 223 VAL A C 1
ATOM 1660 O O . VAL A 1 223 ? 0.661 0.744 -16.687 1.00 97.50 223 VAL A O 1
ATOM 1663 N N . VAL A 1 224 ? 2.795 0.446 -16.013 1.00 98.06 224 VAL A N 1
ATOM 1664 C CA . VAL A 1 224 ? 2.907 1.720 -15.302 1.00 98.06 224 VAL A CA 1
ATOM 1665 C C . VAL A 1 224 ? 3.465 2.758 -16.255 1.00 98.06 224 VAL A C 1
ATOM 1667 O O . VAL A 1 224 ? 4.566 2.612 -16.778 1.00 98.06 224 VAL A O 1
ATOM 1670 N N . VAL A 1 225 ? 2.674 3.795 -16.495 1.00 97.94 225 VAL A N 1
ATOM 1671 C CA . VAL A 1 225 ? 2.994 4.887 -17.404 1.00 97.94 225 VAL A CA 1
ATOM 1672 C C . VAL A 1 225 ? 3.432 6.098 -16.596 1.00 97.94 225 VAL A C 1
ATOM 1674 O O . VAL A 1 225 ? 2.723 6.524 -15.682 1.00 97.94 225 VAL A O 1
ATOM 1677 N N . ILE A 1 226 ? 4.578 6.660 -16.966 1.00 97.69 226 ILE A N 1
ATOM 1678 C CA . ILE A 1 226 ? 5.217 7.795 -16.299 1.00 97.69 226 ILE A CA 1
ATOM 1679 C C . ILE A 1 226 ? 5.249 9.035 -17.210 1.00 97.69 226 ILE A C 1
ATOM 1681 O O . ILE A 1 226 ? 5.187 8.915 -18.443 1.00 97.69 226 ILE A O 1
ATOM 1685 N N . PRO A 1 227 ? 5.340 10.250 -16.639 1.00 97.12 227 PRO A N 1
ATOM 1686 C CA . PRO A 1 227 ? 5.637 11.453 -17.405 1.00 97.12 227 PRO A CA 1
ATOM 1687 C C . PRO A 1 227 ? 7.072 11.443 -17.953 1.00 97.12 227 PRO A C 1
ATOM 1689 O O . PRO A 1 227 ? 7.938 10.709 -17.485 1.00 97.12 227 PRO A O 1
ATOM 1692 N N . GLU A 1 228 ? 7.351 12.338 -18.902 1.00 93.81 228 GLU A N 1
ATOM 1693 C CA . GLU A 1 228 ? 8.716 12.573 -19.407 1.00 93.81 228 GLU A CA 1
ATOM 1694 C C . GLU A 1 228 ? 9.614 13.234 -18.350 1.00 93.81 228 GLU A C 1
ATOM 1696 O O . GLU A 1 228 ? 10.838 13.109 -18.377 1.00 93.81 228 GLU A O 1
ATOM 1701 N N . LYS A 1 229 ? 9.001 13.982 -17.426 1.00 91.19 229 LYS A N 1
ATOM 1702 C CA . LYS A 1 229 ? 9.655 14.618 -16.282 1.00 91.19 229 LYS A CA 1
ATOM 1703 C C . LYS A 1 229 ? 8.737 14.547 -15.064 1.00 91.19 229 LYS A C 1
ATOM 1705 O O . LYS A 1 229 ? 7.531 14.746 -15.229 1.00 91.19 229 LYS A O 1
ATOM 1710 N N . PRO A 1 230 ? 9.269 14.352 -13.848 1.00 86.94 230 PRO A N 1
ATOM 1711 C CA . PRO A 1 230 ? 8.445 14.361 -12.645 1.00 86.94 230 PRO A CA 1
ATOM 1712 C C . PRO A 1 230 ? 7.600 15.638 -12.533 1.00 86.94 230 PRO A C 1
ATOM 1714 O O . PRO A 1 230 ? 8.107 16.742 -12.738 1.00 86.94 230 PRO A O 1
ATOM 1717 N N . GLY A 1 231 ? 6.308 15.489 -12.230 1.00 79.81 231 GLY A N 1
ATOM 1718 C CA . GLY A 1 231 ? 5.357 16.607 -12.138 1.00 79.81 231 GLY A CA 1
ATOM 1719 C C . GLY A 1 231 ? 4.776 17.114 -13.470 1.00 79.81 231 GLY A C 1
ATOM 1720 O O . GLY A 1 231 ? 3.833 17.904 -13.451 1.00 79.81 231 GLY A O 1
ATOM 1721 N N . ASP A 1 232 ? 5.254 16.661 -14.638 1.00 93.12 232 ASP A N 1
ATOM 1722 C CA . ASP A 1 232 ? 4.665 17.046 -15.932 1.00 93.12 232 ASP A CA 1
ATOM 1723 C C . ASP A 1 232 ? 3.412 16.210 -16.251 1.00 93.12 232 ASP A C 1
ATOM 1725 O O . ASP A 1 232 ? 3.442 15.274 -17.057 1.00 93.12 232 ASP A O 1
ATOM 1729 N N . LEU A 1 233 ? 2.279 16.589 -15.647 1.00 94.00 233 LEU A N 1
ATOM 1730 C CA . LEU A 1 233 ? 0.977 15.946 -15.884 1.00 94.00 233 LEU A CA 1
ATOM 1731 C C . LEU A 1 233 ? 0.563 15.934 -17.351 1.00 94.00 233 LEU A C 1
ATOM 1733 O O . LEU A 1 233 ? -0.045 14.967 -17.799 1.00 94.00 233 LEU A O 1
ATOM 1737 N N . LYS A 1 234 ? 0.896 16.977 -18.118 1.00 95.62 234 LYS A N 1
ATOM 1738 C CA . LYS A 1 234 ? 0.531 17.029 -19.539 1.00 95.62 234 LYS A CA 1
ATOM 1739 C C . LYS A 1 234 ? 1.267 15.947 -20.317 1.00 95.62 234 LYS A C 1
ATOM 1741 O O . LYS A 1 234 ? 0.711 15.390 -21.258 1.00 95.62 234 LYS A O 1
ATOM 1746 N N . SER A 1 235 ? 2.523 15.674 -19.968 1.00 96.88 235 SER A N 1
ATOM 1747 C CA . SER A 1 235 ? 3.270 14.569 -20.569 1.00 96.88 235 SER A CA 1
ATOM 1748 C C . SER A 1 235 ? 2.729 13.208 -20.147 1.00 96.88 235 SER A C 1
ATOM 1750 O O . SER A 1 235 ? 2.548 12.356 -21.012 1.00 96.88 235 SER A O 1
ATOM 1752 N N . LEU A 1 236 ? 2.358 13.040 -18.872 1.00 97.50 236 LEU A N 1
ATOM 1753 C CA . LEU A 1 236 ? 1.713 11.819 -18.394 1.00 97.50 236 LEU A CA 1
ATOM 1754 C C . LEU A 1 236 ? 0.409 11.547 -19.155 1.00 97.50 236 LEU A C 1
ATOM 1756 O O . LEU A 1 236 ? 0.216 10.449 -19.659 1.00 97.50 236 LEU A O 1
ATOM 1760 N N . GLU A 1 237 ? -0.460 12.549 -19.305 1.00 96.56 237 GLU A N 1
ATOM 1761 C CA . GLU A 1 237 ? -1.720 12.427 -20.052 1.00 96.56 237 GLU A CA 1
ATOM 1762 C C . GLU A 1 237 ? -1.487 12.027 -21.519 1.00 96.56 237 GLU A C 1
ATOM 1764 O O . GLU A 1 237 ? -2.192 11.164 -22.046 1.00 96.56 237 GLU A O 1
ATOM 1769 N N . ARG A 1 238 ? -0.464 12.591 -22.180 1.00 96.94 238 ARG A N 1
ATOM 1770 C CA . ARG A 1 238 ? -0.087 12.183 -23.546 1.00 96.94 238 ARG A CA 1
ATOM 1771 C C . ARG A 1 238 ? 0.401 10.735 -23.600 1.00 96.94 238 ARG A C 1
ATOM 1773 O O . ARG A 1 238 ? 0.006 10.002 -24.505 1.00 96.94 238 ARG A O 1
ATOM 1780 N N . ASN A 1 239 ? 1.236 10.329 -22.647 1.00 97.12 239 ASN A N 1
ATOM 1781 C CA . ASN A 1 239 ? 1.795 8.978 -22.589 1.00 97.12 239 ASN A CA 1
ATOM 1782 C C . ASN A 1 239 ? 0.709 7.938 -22.289 1.00 97.12 239 ASN A C 1
ATOM 1784 O O . ASN A 1 239 ? 0.689 6.877 -22.911 1.00 97.12 239 ASN A O 1
ATOM 1788 N N . LEU A 1 240 ? -0.244 8.267 -21.413 1.00 96.81 240 LEU A N 1
ATOM 1789 C CA . LEU A 1 240 ? -1.418 7.441 -21.131 1.00 96.81 240 LEU A CA 1
ATOM 1790 C C . LEU A 1 240 ? -2.279 7.259 -22.381 1.00 96.81 240 LEU A C 1
ATOM 1792 O O . LEU A 1 240 ? -2.582 6.126 -22.740 1.00 96.81 240 LEU A O 1
ATOM 1796 N N . ALA A 1 241 ? -2.591 8.342 -23.100 1.00 95.38 241 ALA A N 1
ATOM 1797 C CA . ALA A 1 241 ? -3.356 8.261 -24.344 1.00 95.38 241 ALA A CA 1
ATOM 1798 C C . ALA A 1 241 ? -2.643 7.414 -25.417 1.00 95.38 241 ALA A C 1
ATOM 1800 O O . ALA A 1 241 ? -3.285 6.684 -26.175 1.00 95.38 241 ALA A O 1
ATOM 1801 N N . LEU A 1 242 ? -1.308 7.482 -25.481 1.00 95.75 242 LEU A N 1
ATOM 1802 C CA . LEU A 1 242 ? -0.510 6.649 -26.381 1.00 95.75 242 LEU A CA 1
ATOM 1803 C C . LEU A 1 242 ? -0.553 5.168 -25.978 1.00 95.75 242 LEU A C 1
ATOM 1805 O O . LEU A 1 242 ? -0.757 4.309 -26.836 1.00 95.75 242 LEU A O 1
ATOM 1809 N N . ALA A 1 243 ? -0.404 4.866 -24.687 1.00 95.19 243 ALA A N 1
ATOM 1810 C CA . ALA A 1 243 ? -0.505 3.507 -24.167 1.00 95.19 243 ALA A CA 1
ATOM 1811 C C . ALA A 1 243 ? -1.909 2.918 -24.393 1.00 95.19 243 ALA A C 1
ATOM 1813 O O . ALA A 1 243 ? -2.024 1.794 -24.879 1.00 95.19 243 ALA A O 1
ATOM 1814 N N . GLU A 1 244 ? -2.969 3.688 -24.133 1.00 93.38 244 GLU A N 1
ATOM 1815 C CA . GLU A 1 244 ? -4.365 3.305 -24.390 1.00 93.38 244 GLU A CA 1
ATOM 1816 C C . GLU A 1 244 ? -4.602 3.012 -25.871 1.00 93.38 244 GLU A C 1
ATOM 1818 O O . GLU A 1 244 ? -5.186 1.985 -26.218 1.00 93.38 244 GLU A O 1
ATOM 1823 N N . LYS A 1 245 ? -4.091 3.871 -26.759 1.00 93.75 245 LYS A N 1
ATOM 1824 C CA . LYS A 1 245 ? -4.183 3.672 -28.208 1.00 93.75 245 LYS A CA 1
ATOM 1825 C C . LYS A 1 245 ? -3.482 2.386 -28.661 1.00 93.75 245 LYS A C 1
ATOM 1827 O O . LYS A 1 245 ? -4.005 1.692 -29.530 1.00 93.75 245 LYS A O 1
ATOM 1832 N N . ASN A 1 246 ? -2.317 2.072 -28.095 1.00 91.00 246 ASN A N 1
ATOM 1833 C CA . ASN A 1 246 ? -1.522 0.902 -28.481 1.00 91.00 246 ASN A CA 1
ATOM 1834 C C . ASN A 1 246 ? -2.056 -0.409 -27.878 1.00 91.00 246 ASN A C 1
ATOM 1836 O O . ASN A 1 246 ? -1.923 -1.472 -28.488 1.00 91.00 246 ASN A O 1
ATOM 1840 N N . ALA A 1 247 ? -2.652 -0.350 -26.687 1.00 88.19 247 ALA A N 1
ATOM 1841 C CA . ALA A 1 247 ? -3.153 -1.522 -25.976 1.00 88.19 247 ALA A CA 1
ATOM 1842 C C . ALA A 1 247 ? -4.618 -1.861 -26.272 1.00 88.19 247 ALA A C 1
ATOM 1844 O O . ALA A 1 247 ? -4.996 -3.038 -26.289 1.00 88.19 247 ALA A O 1
ATOM 1845 N N . GLY A 1 248 ? -5.466 -0.837 -26.400 1.00 82.81 248 GLY A N 1
ATOM 1846 C CA . GLY A 1 248 ? -6.893 -0.963 -26.120 1.00 82.81 248 GLY A CA 1
ATOM 1847 C C . GLY A 1 248 ? -7.138 -1.444 -24.681 1.00 82.81 248 GLY A C 1
ATOM 1848 O O . GLY A 1 248 ? -6.451 -1.043 -23.747 1.00 82.81 248 GLY A O 1
ATOM 1849 N N . ASN A 1 249 ? -8.087 -2.368 -24.504 1.00 84.06 249 ASN A N 1
ATOM 1850 C CA . ASN A 1 249 ? -8.456 -2.924 -23.190 1.00 84.06 249 ASN A CA 1
ATOM 1851 C C . ASN A 1 249 ? -7.649 -4.171 -22.777 1.00 84.06 249 ASN A C 1
ATOM 1853 O O . ASN A 1 249 ? -7.995 -4.824 -21.788 1.00 84.06 249 ASN A O 1
ATOM 1857 N N . ARG A 1 250 ? -6.623 -4.547 -23.554 1.00 92.56 250 ARG A N 1
ATOM 1858 C CA . ARG A 1 250 ? -5.861 -5.789 -23.347 1.00 92.56 250 ARG A CA 1
ATOM 1859 C C . ARG A 1 250 ? -4.912 -5.701 -22.161 1.00 92.56 250 ARG A C 1
ATOM 1861 O O . ARG A 1 250 ? -4.817 -6.654 -21.393 1.00 92.56 250 ARG A O 1
ATOM 1868 N N . VAL A 1 251 ? -4.242 -4.564 -21.989 1.00 94.06 251 VAL A N 1
ATOM 1869 C CA . VAL A 1 251 ? -3.322 -4.327 -20.866 1.00 94.06 251 VAL A CA 1
ATOM 1870 C C . VAL A 1 251 ? -4.015 -3.533 -19.758 1.00 94.06 251 VAL A C 1
ATOM 1872 O O . VAL A 1 251 ? -5.075 -2.935 -19.957 1.00 94.06 251 VAL A O 1
ATOM 1875 N N . ARG A 1 252 ? -3.428 -3.535 -18.562 1.00 95.19 252 ARG A N 1
ATOM 1876 C CA . ARG A 1 252 ? -3.917 -2.790 -17.398 1.00 95.19 252 ARG A CA 1
ATOM 1877 C C . ARG A 1 252 ? -3.034 -1.569 -17.187 1.00 95.19 252 ARG A C 1
ATOM 1879 O O . ARG A 1 252 ? -1.952 -1.677 -16.621 1.00 95.19 252 ARG A O 1
ATOM 1886 N N . ILE A 1 253 ? -3.492 -0.425 -17.681 1.00 96.12 253 ILE A N 1
ATOM 1887 C CA . ILE A 1 253 ? -2.761 0.839 -17.579 1.00 96.12 253 ILE A CA 1
ATOM 1888 C C . ILE A 1 253 ? -2.884 1.391 -16.159 1.00 96.12 253 ILE A C 1
ATOM 1890 O O . ILE A 1 253 ? -3.981 1.486 -15.606 1.00 96.12 253 ILE A O 1
ATOM 1894 N N . ILE A 1 254 ? -1.742 1.746 -15.586 1.00 97.38 254 ILE A N 1
ATOM 1895 C CA . ILE A 1 254 ? -1.574 2.330 -14.260 1.00 97.38 254 ILE A CA 1
ATOM 1896 C C . ILE A 1 254 ? -0.783 3.625 -14.453 1.00 97.38 254 ILE A C 1
ATOM 1898 O O . ILE A 1 254 ? 0.195 3.647 -15.192 1.00 97.38 254 ILE A O 1
ATOM 1902 N N . ALA A 1 255 ? -1.193 4.711 -13.814 1.00 97.69 255 ALA A N 1
ATOM 1903 C CA . ALA A 1 255 ? -0.489 5.984 -13.897 1.00 97.69 255 ALA A CA 1
ATOM 1904 C C . ALA A 1 255 ? 0.492 6.146 -12.733 1.00 97.69 255 ALA A C 1
ATOM 1906 O O . ALA 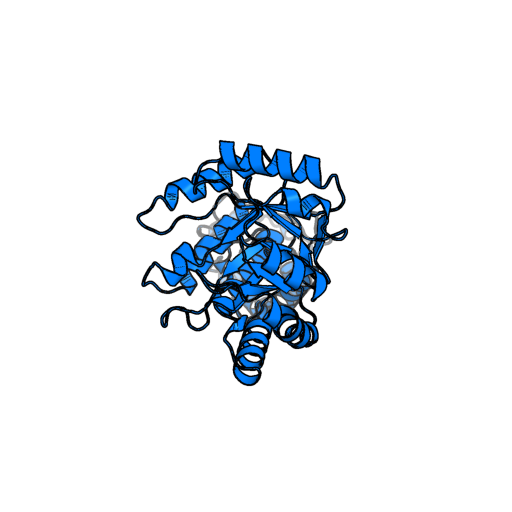A 1 255 ? 0.146 5.872 -11.587 1.00 97.69 255 ALA A O 1
ATOM 1907 N N . ASP A 1 256 ? 1.679 6.673 -13.000 1.00 97.94 256 ASP A N 1
ATOM 1908 C CA . ASP A 1 256 ? 2.589 7.133 -11.957 1.00 97.94 256 ASP A CA 1
ATOM 1909 C C . ASP A 1 256 ? 3.035 8.575 -12.257 1.00 97.94 256 ASP A C 1
ATOM 1911 O O . ASP A 1 256 ? 3.889 8.803 -13.113 1.00 97.94 256 ASP A O 1
ATOM 1915 N N . PRO A 1 257 ? 2.443 9.579 -11.580 1.00 96.94 257 PRO A N 1
ATOM 1916 C CA . PRO A 1 257 ? 2.879 10.975 -11.655 1.00 96.94 257 PRO A CA 1
ATOM 1917 C C . PRO A 1 257 ? 4.306 11.263 -11.163 1.00 96.94 257 PRO A C 1
ATOM 1919 O O . PRO A 1 257 ? 4.797 12.372 -11.387 1.00 96.94 257 PRO A O 1
ATOM 1922 N N . ILE A 1 258 ? 4.956 10.277 -10.539 1.00 97.25 258 ILE A N 1
ATOM 1923 C CA . ILE A 1 258 ? 6.267 10.316 -9.896 1.00 97.25 258 ILE A CA 1
ATOM 1924 C C . ILE A 1 258 ? 6.267 11.158 -8.621 1.00 97.25 258 ILE A C 1
ATOM 1926 O O . ILE A 1 258 ? 6.101 12.379 -8.627 1.00 97.25 258 ILE A O 1
ATOM 1930 N N . LEU A 1 259 ? 6.527 10.488 -7.499 1.00 96.75 259 LEU A N 1
ATOM 1931 C CA . LEU A 1 259 ? 6.795 11.135 -6.222 1.00 96.75 259 LEU A CA 1
ATOM 1932 C C . LEU A 1 259 ? 8.230 11.668 -6.197 1.00 96.75 259 LEU A C 1
ATOM 1934 O O . LEU A 1 259 ? 9.180 10.900 -6.332 1.00 96.75 259 LEU A O 1
ATOM 1938 N N . ASN A 1 260 ? 8.400 12.972 -5.994 1.00 96.00 260 ASN A N 1
ATOM 1939 C CA . ASN A 1 260 ? 9.725 13.588 -5.975 1.00 96.00 260 ASN A CA 1
ATOM 1940 C C . ASN A 1 260 ? 10.420 13.451 -4.611 1.00 96.00 260 ASN A C 1
ATOM 1942 O O . ASN A 1 260 ? 9.741 13.448 -3.578 1.00 96.00 260 ASN A O 1
ATOM 1946 N N . PRO A 1 261 ? 11.767 13.446 -4.580 1.00 95.31 261 PRO A N 1
ATOM 1947 C CA . PRO A 1 261 ? 12.521 13.499 -3.335 1.00 95.31 261 PRO A CA 1
ATOM 1948 C C . PRO A 1 261 ? 12.257 14.769 -2.518 1.00 95.31 261 PRO A C 1
ATOM 1950 O O . PRO A 1 261 ? 11.912 15.839 -3.044 1.00 95.31 261 PRO A O 1
ATOM 1953 N N . ALA A 1 262 ? 12.483 14.675 -1.206 1.00 93.06 262 ALA A N 1
ATOM 1954 C CA . ALA A 1 262 ? 12.465 15.836 -0.323 1.00 93.06 262 ALA A CA 1
ATOM 1955 C C . ALA A 1 262 ? 13.521 16.865 -0.773 1.00 93.06 262 ALA A C 1
ATOM 1957 O O . ALA A 1 262 ? 14.658 16.514 -1.072 1.00 93.06 262 ALA A O 1
ATOM 1958 N N . GLY A 1 263 ? 13.137 18.143 -0.856 1.00 93.31 263 GLY A N 1
ATOM 1959 C CA . GLY A 1 263 ? 13.994 19.213 -1.389 1.00 93.31 263 GLY A CA 1
ATOM 1960 C C . GLY A 1 263 ? 13.967 19.377 -2.916 1.00 93.31 263 GLY A C 1
ATOM 1961 O O . GLY A 1 263 ? 14.415 20.406 -3.409 1.00 93.31 263 GLY A O 1
ATOM 1962 N N . TYR A 1 264 ? 13.363 18.438 -3.655 1.00 94.38 264 TYR A N 1
ATOM 1963 C CA . TYR A 1 264 ? 13.286 18.448 -5.125 1.00 94.38 264 TYR A CA 1
ATOM 1964 C C . TYR A 1 264 ? 11.838 18.484 -5.645 1.00 94.38 264 TYR A C 1
ATOM 1966 O O . TYR A 1 264 ? 11.528 17.962 -6.710 1.00 94.38 264 TYR A O 1
ATOM 1974 N N . GLY A 1 265 ? 10.926 19.100 -4.885 1.00 94.56 265 GLY A N 1
ATOM 1975 C CA . GLY A 1 265 ? 9.518 19.235 -5.281 1.00 94.56 265 GLY A CA 1
ATOM 1976 C C . GLY A 1 265 ? 8.580 18.151 -4.739 1.00 94.56 265 GLY A C 1
ATOM 1977 O O . GLY A 1 265 ? 7.501 17.962 -5.294 1.00 94.56 265 GLY A O 1
ATOM 1978 N N . PHE A 1 266 ? 8.944 17.461 -3.650 1.00 95.56 266 PHE A N 1
ATOM 1979 C CA . PHE A 1 266 ? 8.077 16.495 -2.954 1.00 95.56 266 PHE A CA 1
ATOM 1980 C C . PHE A 1 266 ? 6.644 17.012 -2.720 1.00 95.56 266 PHE A C 1
ATOM 1982 O O . PHE A 1 266 ? 5.680 16.365 -3.127 1.00 95.56 266 PHE A O 1
ATOM 1989 N N . ALA A 1 267 ? 6.485 18.192 -2.112 1.00 96.00 267 ALA A N 1
ATOM 1990 C CA . ALA A 1 267 ? 5.160 18.737 -1.805 1.00 96.00 267 ALA A CA 1
ATOM 1991 C C . ALA A 1 267 ? 4.306 18.938 -3.072 1.00 96.00 267 ALA A C 1
ATOM 1993 O O . ALA A 1 267 ? 3.137 18.561 -3.095 1.00 96.00 267 ALA A O 1
ATOM 1994 N N . GLU A 1 268 ? 4.913 19.449 -4.144 1.00 96.56 268 GLU A N 1
ATOM 1995 C CA . GLU A 1 268 ? 4.242 19.642 -5.433 1.00 96.56 268 GLU A CA 1
ATOM 1996 C C . GLU A 1 268 ? 3.858 18.305 -6.083 1.00 96.56 268 GLU A C 1
ATOM 1998 O O . GLU A 1 268 ? 2.770 18.163 -6.644 1.00 96.56 268 GLU A O 1
ATOM 2003 N N . SER A 1 269 ? 4.698 17.273 -5.944 1.00 96.81 269 SER A N 1
ATOM 2004 C CA . SER A 1 269 ? 4.353 15.938 -6.441 1.00 96.81 269 SER A CA 1
ATOM 2005 C C . SER A 1 269 ? 3.124 15.351 -5.728 1.00 96.81 269 SER A C 1
ATOM 2007 O O . SER A 1 269 ? 2.276 14.751 -6.380 1.00 96.81 269 SER A O 1
ATOM 2009 N N . LEU A 1 270 ? 2.914 15.614 -4.430 1.00 97.31 270 LEU A N 1
ATOM 2010 C CA . LEU A 1 270 ? 1.672 15.217 -3.744 1.00 97.31 270 LEU A CA 1
ATOM 2011 C C . LEU A 1 270 ? 0.434 15.953 -4.290 1.00 97.31 270 LEU A C 1
ATOM 2013 O O . LEU A 1 270 ? -0.633 15.349 -4.468 1.00 97.31 270 LEU A O 1
ATOM 2017 N N . CYS A 1 271 ? 0.561 17.249 -4.596 1.00 96.94 271 CYS A N 1
ATOM 2018 C CA . CYS A 1 271 ? -0.495 18.006 -5.275 1.00 96.94 271 CYS A CA 1
ATOM 2019 C C . CYS A 1 271 ? -0.819 17.381 -6.636 1.00 96.94 271 CYS A C 1
ATOM 2021 O O . CYS A 1 271 ? -1.990 17.177 -6.957 1.00 96.94 271 CYS A O 1
ATOM 2023 N N . THR A 1 272 ? 0.218 16.978 -7.369 1.00 96.62 272 THR A N 1
ATOM 2024 C CA . THR A 1 272 ? 0.134 16.331 -8.681 1.00 96.62 272 THR A CA 1
ATOM 2025 C C . THR A 1 272 ? -0.677 15.028 -8.635 1.00 96.62 272 THR A C 1
ATOM 2027 O O . THR A 1 272 ? -1.610 14.862 -9.423 1.00 96.62 272 THR A O 1
ATOM 2030 N N . TYR A 1 273 ? -0.415 14.134 -7.671 1.00 97.50 273 TYR A N 1
ATOM 2031 C CA . TYR A 1 273 ? -1.235 12.926 -7.455 1.00 97.50 273 TYR A CA 1
ATOM 2032 C C . TYR A 1 273 ? -2.709 13.266 -7.204 1.00 97.50 273 TYR A C 1
ATOM 2034 O O . TYR A 1 273 ? -3.616 12.660 -7.781 1.00 97.50 273 TYR A O 1
ATOM 2042 N N . SER A 1 274 ? -2.956 14.264 -6.354 1.00 97.00 274 SER A N 1
ATOM 2043 C CA . SER A 1 274 ? -4.313 14.688 -6.003 1.00 97.00 274 SER A CA 1
ATOM 2044 C C . SER A 1 274 ? -5.052 15.294 -7.202 1.00 97.00 274 SER A C 1
ATOM 2046 O O . SER A 1 274 ? -6.242 15.043 -7.396 1.00 97.00 274 SER A O 1
ATOM 2048 N N . GLU A 1 275 ? -4.361 16.091 -8.018 1.00 96.69 275 GLU A N 1
ATOM 2049 C CA . GLU A 1 275 ? -4.881 16.656 -9.263 1.00 96.69 275 GLU A CA 1
ATOM 2050 C C . GLU A 1 275 ? -5.207 15.585 -10.293 1.00 96.69 275 GLU A C 1
ATOM 2052 O O . GLU A 1 275 ? -6.302 15.605 -10.861 1.00 96.69 275 GLU A O 1
ATOM 2057 N N . PHE A 1 276 ? -4.291 14.638 -10.494 1.00 96.88 276 PHE A N 1
ATOM 2058 C CA . PHE A 1 276 ? -4.498 13.532 -11.413 1.00 96.88 276 PHE A CA 1
ATOM 2059 C C . PHE A 1 276 ? -5.730 12.719 -11.013 1.00 96.88 276 PHE A C 1
ATOM 2061 O O . PHE A 1 276 ? -6.622 12.522 -11.839 1.00 96.88 276 PHE A O 1
ATOM 2068 N N . ARG A 1 277 ? -5.849 12.327 -9.735 1.00 95.25 277 ARG A N 1
ATOM 2069 C CA . ARG A 1 277 ? -7.006 11.567 -9.236 1.00 95.25 277 ARG A CA 1
ATOM 2070 C C . ARG A 1 277 ? -8.332 12.308 -9.416 1.00 95.25 277 ARG A C 1
ATOM 2072 O O . ARG A 1 277 ? -9.338 11.669 -9.712 1.00 95.25 277 ARG A O 1
ATOM 2079 N N . ARG A 1 278 ? -8.370 13.635 -9.248 1.00 96.06 278 ARG A N 1
ATOM 2080 C CA . ARG A 1 278 ? -9.607 14.416 -9.453 1.00 96.06 278 ARG A CA 1
ATOM 2081 C C . ARG A 1 278 ? -10.117 14.354 -10.893 1.00 96.06 278 ARG A C 1
ATOM 2083 O O . ARG A 1 278 ? -11.318 14.485 -11.105 1.00 96.06 278 ARG A O 1
ATOM 2090 N N . LYS A 1 279 ? -9.217 14.178 -11.861 1.00 95.50 279 LYS A N 1
ATOM 2091 C CA . LYS A 1 279 ? -9.531 14.159 -13.295 1.00 95.50 279 LYS A CA 1
ATOM 2092 C C . LYS A 1 279 ? -9.628 12.746 -13.871 1.00 95.50 279 LYS A C 1
ATOM 2094 O O . LYS A 1 279 ? -10.302 12.560 -14.876 1.00 95.50 279 LYS A O 1
ATOM 2099 N N . ASN A 1 280 ? -8.985 11.762 -13.239 1.00 94.50 280 ASN A N 1
ATOM 2100 C CA . ASN A 1 280 ? -8.789 10.431 -13.804 1.00 94.50 280 ASN A CA 1
ATOM 2101 C C . ASN A 1 280 ? -9.204 9.309 -12.851 1.00 94.50 280 ASN A C 1
ATOM 2103 O O . ASN A 1 280 ? -8.903 9.297 -11.652 1.00 94.50 280 ASN A O 1
ATOM 2107 N N . SER A 1 281 ? -9.847 8.291 -13.421 1.00 93.38 281 SER A N 1
ATOM 2108 C CA . SER A 1 281 ? -10.257 7.089 -12.699 1.00 93.38 281 SER A CA 1
ATOM 2109 C C . SER A 1 281 ? -9.242 5.951 -12.761 1.00 93.38 281 SER A C 1
ATOM 2111 O O . SER A 1 281 ? -9.495 4.944 -12.106 1.00 93.38 281 SER A O 1
ATOM 2113 N N . LEU A 1 282 ? -8.141 6.098 -13.503 1.00 94.88 282 LEU A N 1
ATOM 2114 C CA . LEU A 1 282 ? -7.121 5.060 -13.656 1.00 94.88 282 LEU A CA 1
ATOM 2115 C C . LEU A 1 282 ? -6.481 4.678 -12.308 1.00 94.88 282 LEU A C 1
ATOM 2117 O O . LEU A 1 282 ? -6.402 5.530 -11.413 1.00 94.88 282 LEU A O 1
ATOM 2121 N N . PRO A 1 283 ? -6.027 3.426 -12.145 1.00 96.25 283 PRO A N 1
ATOM 2122 C CA . PRO A 1 283 ? -5.171 3.040 -11.031 1.00 96.25 283 PRO A CA 1
ATOM 2123 C C . PRO A 1 283 ? -3.894 3.884 -11.003 1.00 96.25 283 PRO A C 1
ATOM 2125 O O . PRO A 1 283 ? -3.391 4.277 -12.057 1.00 96.25 283 PRO A O 1
ATOM 2128 N N . MET A 1 284 ? -3.366 4.145 -9.812 1.00 97.62 284 MET A N 1
ATOM 2129 C CA . MET A 1 284 ? -2.119 4.868 -9.607 1.00 97.62 284 MET A CA 1
ATOM 2130 C C . MET A 1 284 ? -1.088 4.033 -8.856 1.00 97.62 284 MET A C 1
ATOM 2132 O O . MET A 1 284 ? -1.418 3.261 -7.949 1.00 97.62 284 MET A O 1
ATOM 2136 N N . MET A 1 285 ? 0.172 4.261 -9.207 1.00 98.06 285 MET A N 1
ATOM 2137 C CA . MET A 1 285 ? 1.342 3.775 -8.494 1.00 98.06 285 MET A CA 1
ATOM 2138 C C . MET A 1 285 ? 2.131 4.940 -7.888 1.00 98.06 285 MET A C 1
ATOM 2140 O O . MET A 1 285 ? 2.109 6.052 -8.411 1.00 98.06 285 MET A O 1
ATOM 2144 N N . MET A 1 286 ? 2.807 4.679 -6.769 1.00 98.00 286 MET A N 1
ATOM 2145 C CA . MET A 1 286 ? 3.713 5.617 -6.112 1.00 98.00 286 MET A CA 1
ATOM 2146 C C . MET A 1 286 ? 5.015 4.943 -5.671 1.00 98.00 286 MET A C 1
ATOM 2148 O O . MET A 1 286 ? 5.003 4.072 -4.801 1.00 98.00 286 MET A O 1
ATOM 2152 N N . GLY A 1 287 ? 6.149 5.391 -6.210 1.00 97.50 287 GLY A N 1
ATOM 2153 C CA . GLY A 1 287 ? 7.478 5.023 -5.712 1.00 97.50 287 GLY A CA 1
ATOM 2154 C C . GLY A 1 287 ? 7.853 5.799 -4.448 1.00 97.50 287 GLY A C 1
ATOM 2155 O O . GLY A 1 287 ? 8.224 6.969 -4.522 1.00 97.50 287 GLY A O 1
ATOM 2156 N N . VAL A 1 288 ? 7.785 5.163 -3.274 1.00 97.25 288 VAL A N 1
ATOM 2157 C CA . VAL A 1 288 ? 8.135 5.818 -1.996 1.00 97.25 288 VAL A CA 1
ATOM 2158 C C . VAL A 1 288 ? 9.623 5.788 -1.664 1.00 97.25 288 VAL A C 1
ATOM 2160 O O . VAL A 1 288 ? 10.059 6.551 -0.800 1.00 97.25 288 VAL A O 1
ATOM 2163 N N . GLY A 1 289 ? 10.409 4.991 -2.396 1.00 94.69 289 GLY A N 1
ATOM 2164 C CA . GLY A 1 289 ? 11.872 4.963 -2.291 1.00 94.69 289 GLY A CA 1
ATOM 2165 C C . GLY A 1 289 ? 12.506 6.352 -2.427 1.00 94.69 289 GLY A C 1
ATOM 2166 O O . GLY A 1 289 ? 13.410 6.688 -1.669 1.00 94.69 289 GLY A O 1
ATOM 2167 N N . ASN A 1 290 ? 11.942 7.224 -3.274 1.00 94.19 290 ASN A N 1
ATOM 2168 C CA . ASN A 1 290 ? 12.399 8.610 -3.443 1.00 94.19 290 ASN A CA 1
ATOM 2169 C C . ASN A 1 290 ? 12.341 9.449 -2.158 1.00 94.19 290 ASN A C 1
ATOM 2171 O O . ASN A 1 290 ? 13.018 10.471 -2.062 1.00 94.19 290 ASN A O 1
ATOM 2175 N N . LEU A 1 291 ? 11.553 9.033 -1.165 1.00 94.25 291 LEU A N 1
ATOM 2176 C CA . LEU A 1 291 ? 11.569 9.628 0.164 1.00 94.25 291 LEU A CA 1
ATOM 2177 C C . LEU A 1 291 ? 12.360 8.785 1.145 1.00 94.25 291 LEU A C 1
ATOM 2179 O O . LEU A 1 291 ? 13.236 9.325 1.803 1.00 94.25 291 LEU A O 1
ATOM 2183 N N . THR A 1 292 ? 12.071 7.491 1.277 1.00 95.75 292 THR A N 1
ATOM 2184 C CA . THR A 1 292 ? 12.700 6.688 2.334 1.00 95.75 292 THR A CA 1
ATOM 2185 C C . THR A 1 292 ? 14.208 6.564 2.132 1.00 95.75 292 THR A C 1
ATOM 2187 O O . THR A 1 292 ? 14.963 6.784 3.074 1.00 95.75 292 THR A O 1
ATOM 2190 N N . GLU A 1 293 ? 14.666 6.301 0.907 1.00 95.50 293 GLU A N 1
ATOM 2191 C CA . GLU A 1 293 ? 16.089 6.097 0.604 1.00 95.50 293 GLU A CA 1
ATOM 2192 C C . GLU A 1 293 ? 16.879 7.413 0.628 1.00 95.50 293 GLU A C 1
ATOM 2194 O O . GLU A 1 293 ? 18.031 7.444 1.060 1.00 95.50 293 GLU A O 1
ATOM 2199 N N . LEU A 1 294 ? 16.252 8.516 0.202 1.00 94.12 294 LEU A N 1
ATOM 2200 C CA . LEU A 1 294 ? 16.915 9.814 0.002 1.00 94.12 294 LEU A CA 1
ATOM 2201 C C . LEU A 1 294 ? 16.709 10.804 1.157 1.00 94.12 294 LEU A C 1
ATOM 2203 O O . LEU A 1 294 ? 17.296 11.886 1.169 1.00 94.12 294 LEU A O 1
ATOM 2207 N N . MET A 1 295 ? 15.895 10.446 2.147 1.00 87.25 295 MET A N 1
ATOM 2208 C CA . MET A 1 295 ? 15.696 11.204 3.376 1.00 87.25 295 MET A CA 1
ATOM 2209 C C . MET A 1 295 ? 16.273 10.370 4.520 1.00 87.25 295 MET A C 1
ATOM 2211 O O . MET A 1 295 ? 15.704 9.345 4.881 1.00 87.25 295 MET A O 1
ATOM 2215 N N . ASN A 1 296 ? 17.411 10.792 5.085 1.00 89.06 296 ASN A N 1
ATOM 2216 C CA . ASN A 1 296 ? 18.055 10.134 6.233 1.00 89.06 296 ASN A CA 1
ATOM 2217 C C . ASN A 1 296 ? 17.205 10.309 7.512 1.00 89.06 296 ASN A C 1
ATOM 2219 O O . ASN A 1 296 ? 17.539 11.075 8.416 1.00 89.06 296 ASN A O 1
ATOM 2223 N N . ALA A 1 297 ? 16.050 9.652 7.534 1.00 90.50 297 ALA A N 1
ATOM 2224 C CA . ALA A 1 297 ? 14.999 9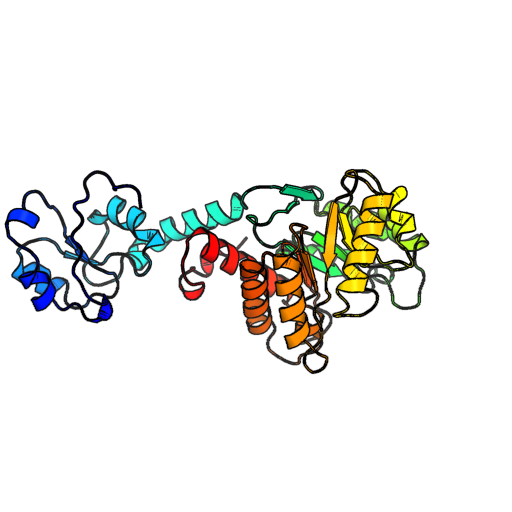.722 8.535 1.00 90.50 297 ALA A CA 1
ATOM 2225 C C . ALA A 1 297 ? 14.460 8.311 8.809 1.00 90.50 297 ALA A C 1
ATOM 2227 O O . ALA A 1 297 ? 14.725 7.372 8.063 1.00 90.50 297 ALA A O 1
ATOM 2228 N N . ASN A 1 298 ? 13.688 8.152 9.887 1.00 93.19 298 ASN A N 1
ATOM 2229 C CA . ASN A 1 298 ? 13.091 6.858 10.209 1.00 93.19 298 ASN A CA 1
ATOM 2230 C C . ASN A 1 298 ? 12.019 6.481 9.156 1.00 93.19 298 ASN A C 1
ATOM 2232 O O . ASN A 1 298 ? 10.997 7.178 9.077 1.00 93.19 298 ASN A O 1
ATOM 2236 N N . PRO A 1 299 ? 12.195 5.376 8.402 1.00 92.94 299 PRO A N 1
ATOM 2237 C CA . PRO A 1 299 ? 11.273 4.977 7.340 1.00 92.94 299 PRO A CA 1
ATOM 2238 C C . PRO A 1 299 ? 9.863 4.641 7.845 1.00 92.94 299 PRO A C 1
ATOM 2240 O O . PRO A 1 299 ? 8.900 4.816 7.106 1.00 92.94 299 PRO A O 1
ATOM 2243 N N . GLU A 1 300 ? 9.683 4.223 9.104 1.00 94.69 300 GLU A N 1
ATOM 2244 C CA . GLU A 1 300 ? 8.356 3.895 9.653 1.00 94.69 300 GLU A CA 1
ATOM 2245 C C . GLU A 1 300 ? 7.400 5.089 9.662 1.00 94.69 300 GLU A C 1
ATOM 2247 O O . GLU A 1 300 ? 6.243 4.970 9.252 1.00 94.69 300 GLU A O 1
ATOM 2252 N N . GLY A 1 301 ? 7.885 6.255 10.095 1.00 95.44 301 GLY A N 1
ATOM 2253 C CA . GLY A 1 301 ? 7.083 7.478 10.106 1.00 95.44 301 GLY A CA 1
ATOM 2254 C C . GLY A 1 301 ? 6.763 7.961 8.692 1.00 95.44 301 GLY A C 1
ATOM 2255 O O . GLY A 1 301 ? 5.631 8.355 8.412 1.00 95.44 301 GLY A O 1
ATOM 2256 N N . VAL A 1 302 ? 7.743 7.873 7.789 1.00 96.75 302 VAL A N 1
ATOM 2257 C CA . VAL A 1 302 ? 7.600 8.271 6.381 1.00 96.75 302 VAL A CA 1
ATOM 2258 C C . VAL A 1 302 ? 6.577 7.383 5.676 1.00 96.75 302 VAL A C 1
ATOM 2260 O O . VAL A 1 302 ? 5.631 7.894 5.075 1.00 96.75 302 VAL A O 1
ATOM 2263 N N . ASN A 1 303 ? 6.695 6.062 5.827 1.00 97.94 303 ASN A N 1
ATOM 2264 C CA . ASN A 1 303 ? 5.754 5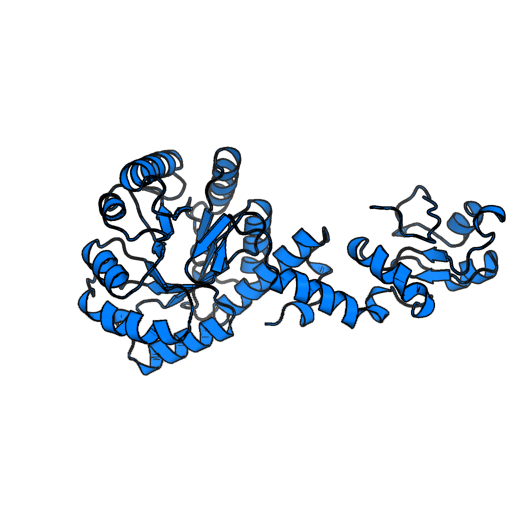.093 5.272 1.00 97.94 303 ASN A CA 1
ATOM 2265 C C . ASN A 1 303 ? 4.343 5.273 5.819 1.00 97.94 303 ASN A C 1
ATOM 2267 O O . ASN A 1 303 ? 3.387 5.163 5.058 1.00 97.94 303 ASN A O 1
ATOM 2271 N N . ALA A 1 304 ? 4.187 5.567 7.114 1.00 97.38 304 ALA A N 1
ATOM 2272 C CA . ALA A 1 304 ? 2.873 5.810 7.700 1.00 97.38 304 ALA A CA 1
ATOM 2273 C C . ALA A 1 304 ? 2.166 7.003 7.036 1.00 97.38 304 ALA A C 1
ATOM 2275 O O . ALA A 1 304 ? 0.988 6.903 6.690 1.00 97.38 304 ALA A O 1
ATOM 2276 N N . VAL A 1 305 ? 2.888 8.105 6.811 1.00 97.62 305 VAL A N 1
ATOM 2277 C CA . VAL A 1 305 ? 2.349 9.295 6.135 1.00 97.62 305 VAL A CA 1
ATOM 2278 C C . VAL A 1 305 ? 2.070 9.014 4.657 1.00 97.62 305 VAL A C 1
ATOM 2280 O O . VAL A 1 305 ? 0.990 9.351 4.171 1.00 97.62 305 VAL A O 1
ATOM 2283 N N . CYS A 1 306 ? 2.982 8.340 3.952 1.00 98.19 306 CYS A N 1
ATOM 2284 C CA . CYS A 1 306 ? 2.790 7.998 2.540 1.00 98.19 306 CYS A CA 1
ATOM 2285 C C . CYS A 1 306 ? 1.616 7.032 2.340 1.00 98.19 306 CYS A C 1
ATOM 2287 O O . CYS A 1 306 ? 0.792 7.244 1.457 1.00 98.19 306 CYS A O 1
ATOM 2289 N N . ALA A 1 307 ? 1.479 6.011 3.190 1.00 98.44 307 ALA A N 1
ATOM 2290 C CA . ALA A 1 307 ? 0.353 5.083 3.150 1.00 98.44 307 ALA A CA 1
ATOM 2291 C C . ALA A 1 307 ? -0.977 5.780 3.478 1.00 98.44 307 ALA A C 1
ATOM 2293 O O . ALA A 1 307 ? -2.012 5.422 2.911 1.00 98.44 307 ALA A O 1
ATOM 2294 N N . ALA A 1 308 ? -0.971 6.771 4.378 1.00 98.25 308 ALA A N 1
ATOM 2295 C CA . ALA A 1 308 ? -2.158 7.570 4.666 1.00 98.25 308 ALA A CA 1
ATOM 2296 C C . ALA A 1 308 ? -2.584 8.382 3.440 1.00 98.25 308 ALA A C 1
ATOM 2298 O O . ALA A 1 308 ? -3.726 8.265 2.994 1.00 98.25 308 ALA A O 1
ATOM 2299 N N . PHE A 1 309 ? -1.635 9.099 2.837 1.00 98.38 309 PHE A N 1
ATOM 2300 C CA . PHE A 1 309 ? -1.856 9.836 1.599 1.00 98.38 309 PHE A CA 1
ATOM 2301 C C . PHE A 1 309 ? -2.349 8.923 0.467 1.00 98.38 309 PHE A C 1
ATOM 2303 O O . PHE A 1 309 ? -3.354 9.229 -0.173 1.00 98.38 309 PHE A O 1
ATOM 2310 N N . ALA A 1 310 ? -1.702 7.775 0.254 1.00 98.00 310 ALA A N 1
ATOM 2311 C CA . ALA A 1 310 ? -2.086 6.785 -0.748 1.00 98.00 310 ALA A CA 1
ATOM 2312 C C . ALA A 1 310 ? -3.521 6.272 -0.532 1.00 98.00 310 ALA A C 1
ATOM 2314 O O . ALA A 1 310 ? -4.316 6.210 -1.467 1.00 98.00 310 ALA A O 1
ATOM 2315 N N . SER A 1 311 ? -3.895 5.966 0.714 1.00 96.62 311 SER A N 1
ATOM 2316 C CA . SER A 1 311 ? -5.239 5.489 1.065 1.00 96.62 311 SER A CA 1
ATOM 2317 C C . SER A 1 311 ? -6.343 6.518 0.775 1.00 96.62 311 SER A C 1
ATOM 2319 O O . SER A 1 311 ? -7.440 6.143 0.333 1.00 96.62 311 SER A O 1
ATOM 2321 N N . GLU A 1 312 ? -6.055 7.803 1.011 1.00 95.88 312 GLU A N 1
ATOM 2322 C CA . GLU A 1 312 ? -6.985 8.926 0.828 1.00 95.88 312 GLU A CA 1
ATOM 2323 C C . GLU A 1 312 ? -7.086 9.385 -0.632 1.00 95.88 312 GLU A C 1
ATOM 2325 O O . GLU A 1 312 ? -8.185 9.643 -1.123 1.00 95.88 312 GLU A O 1
ATOM 2330 N N . THR A 1 313 ? -5.964 9.426 -1.352 1.00 96.00 313 THR A N 1
ATOM 2331 C CA . THR A 1 313 ? -5.917 9.767 -2.787 1.00 96.00 313 THR A CA 1
ATOM 2332 C C . THR A 1 313 ? -6.259 8.591 -3.701 1.00 96.00 313 THR A C 1
ATOM 2334 O O . THR A 1 313 ? -6.457 8.764 -4.904 1.00 96.00 313 THR A O 1
ATOM 2337 N N . GLY A 1 314 ? -6.376 7.385 -3.145 1.00 94.81 314 GLY A N 1
ATOM 2338 C CA . GLY A 1 314 ? -6.646 6.175 -3.909 1.00 94.81 314 GLY A CA 1
ATOM 2339 C C . GLY A 1 314 ? -5.479 5.814 -4.819 1.00 94.81 314 GLY A C 1
ATOM 2340 O O . GLY A 1 314 ? -5.693 5.623 -6.003 1.00 94.81 314 GLY A O 1
ATOM 2341 N N . VAL A 1 315 ? -4.258 5.784 -4.293 1.00 97.75 315 VAL A N 1
ATOM 2342 C CA . VAL A 1 315 ? -3.132 5.073 -4.910 1.00 97.75 315 VAL A CA 1
ATOM 2343 C C . VAL A 1 315 ? -3.276 3.594 -4.573 1.00 97.75 315 VAL A C 1
ATOM 2345 O O . VAL A 1 315 ? -3.489 3.243 -3.414 1.00 97.75 315 VAL A O 1
ATOM 2348 N N . GLU A 1 316 ? -3.169 2.722 -5.569 1.00 98.12 316 GLU A N 1
ATOM 2349 C CA . GLU A 1 316 ? -3.394 1.288 -5.400 1.00 98.12 316 GLU A CA 1
ATOM 2350 C C . GLU A 1 316 ? -2.099 0.479 -5.283 1.00 98.12 316 GLU A C 1
ATOM 2352 O O . GLU A 1 316 ? -2.125 -0.611 -4.708 1.00 98.12 316 GLU A O 1
ATOM 2357 N N . LEU A 1 317 ? -0.973 1.007 -5.770 1.00 98.69 317 LEU A N 1
ATOM 2358 C CA . LEU A 1 317 ? 0.336 0.351 -5.737 1.00 98.69 317 LEU A CA 1
ATOM 2359 C C . LEU A 1 317 ? 1.394 1.278 -5.130 1.00 98.69 317 LEU A C 1
ATOM 2361 O O . LEU A 1 317 ? 1.464 2.455 -5.475 1.00 98.69 317 LEU A O 1
ATOM 2365 N N . MET A 1 318 ? 2.246 0.749 -4.256 1.00 98.75 318 MET A N 1
ATOM 2366 C CA . MET A 1 318 ? 3.409 1.465 -3.732 1.00 98.75 318 MET A CA 1
ATOM 2367 C C . MET A 1 318 ? 4.670 0.627 -3.915 1.00 98.75 318 MET A C 1
ATOM 2369 O O . MET A 1 318 ? 4.717 -0.513 -3.452 1.00 98.75 318 MET A O 1
ATOM 2373 N N . LEU A 1 319 ? 5.676 1.202 -4.570 1.00 98.69 319 LEU A N 1
ATOM 2374 C CA . LEU A 1 319 ? 6.988 0.592 -4.787 1.00 98.69 319 LEU A CA 1
ATOM 2375 C C . LEU A 1 319 ? 7.977 1.083 -3.737 1.00 98.69 319 LEU A C 1
ATOM 2377 O O . LEU A 1 319 ? 8.053 2.283 -3.460 1.00 98.69 319 LEU A O 1
ATOM 2381 N N . THR A 1 320 ? 8.736 0.153 -3.164 1.00 98.25 320 THR A N 1
ATOM 2382 C CA . THR A 1 320 ? 9.801 0.461 -2.212 1.00 98.25 320 THR A CA 1
ATOM 2383 C C . THR A 1 320 ? 10.950 -0.538 -2.294 1.00 98.25 320 THR A C 1
ATOM 2385 O O . THR A 1 320 ? 10.794 -1.637 -2.827 1.00 98.25 320 THR A O 1
ATOM 2388 N N . THR A 1 321 ? 12.079 -0.172 -1.689 1.00 97.38 321 THR A N 1
ATOM 2389 C CA . THR A 1 321 ? 13.270 -1.016 -1.561 1.00 97.38 321 THR A CA 1
ATOM 2390 C C . THR A 1 321 ? 13.925 -0.880 -0.175 1.00 97.38 321 THR A C 1
ATOM 2392 O O . THR A 1 321 ? 13.418 -0.173 0.703 1.00 97.38 321 THR A O 1
ATOM 2395 N N . GLU A 1 322 ? 15.020 -1.616 0.026 1.00 96.69 322 GLU A N 1
ATOM 2396 C CA . GLU A 1 322 ? 15.902 -1.620 1.194 1.00 96.69 322 GLU A CA 1
ATOM 2397 C C . GLU A 1 322 ? 17.374 -1.599 0.735 1.00 96.69 322 GLU A C 1
ATOM 2399 O O . GLU A 1 322 ? 18.097 -2.589 0.918 1.00 96.69 322 GLU A O 1
ATOM 2404 N N . VAL A 1 323 ? 17.805 -0.509 0.086 1.00 94.69 323 VAL A N 1
ATOM 2405 C CA . VAL A 1 323 ? 19.197 -0.337 -0.381 1.00 94.69 323 VAL A CA 1
ATOM 2406 C C . VAL A 1 323 ? 20.020 0.400 0.673 1.00 94.69 323 VAL A C 1
ATOM 2408 O O . VAL A 1 323 ? 21.086 -0.061 1.091 1.00 94.69 323 VAL A O 1
ATOM 2411 N N . ALA A 1 324 ? 19.522 1.536 1.152 1.00 93.56 324 ALA A N 1
ATOM 2412 C CA . ALA A 1 324 ? 20.167 2.324 2.180 1.00 93.56 324 ALA A CA 1
ATOM 2413 C C . ALA A 1 324 ? 20.100 1.616 3.539 1.00 93.56 324 ALA A C 1
ATOM 2415 O O . ALA A 1 324 ? 19.092 1.025 3.927 1.00 93.56 324 ALA A O 1
ATOM 2416 N N . LYS A 1 325 ? 21.179 1.727 4.323 1.00 92.44 325 LYS A N 1
ATOM 2417 C CA . LYS A 1 325 ? 21.302 1.039 5.622 1.00 92.44 325 LYS A CA 1
ATOM 2418 C C . LYS A 1 325 ? 20.184 1.401 6.604 1.00 92.44 325 LYS A C 1
ATOM 2420 O O . LYS A 1 325 ? 19.754 0.544 7.370 1.00 92.44 325 LYS A O 1
ATOM 2425 N N . HIS A 1 326 ? 19.712 2.651 6.595 1.00 92.75 326 HIS A N 1
ATOM 2426 C CA . HIS A 1 326 ? 18.614 3.101 7.460 1.00 92.75 326 HIS A CA 1
ATOM 2427 C C . HIS A 1 326 ? 17.236 2.599 7.005 1.00 92.75 326 HIS A C 1
ATOM 2429 O O . HIS A 1 326 ? 16.281 2.707 7.769 1.00 92.75 326 HIS A O 1
ATOM 2435 N N . CYS A 1 327 ? 17.141 2.023 5.803 1.00 95.38 327 CYS A N 1
ATOM 2436 C CA . CYS A 1 327 ? 15.931 1.428 5.240 1.00 95.38 327 CYS A CA 1
ATOM 2437 C C . CYS A 1 327 ? 15.859 -0.099 5.423 1.00 95.38 327 CYS A C 1
ATOM 2439 O O . CYS A 1 327 ? 14.998 -0.751 4.838 1.00 95.38 327 CYS A O 1
ATOM 2441 N N . ALA A 1 328 ? 16.700 -0.698 6.270 1.00 94.75 328 ALA A N 1
ATOM 2442 C CA . ALA A 1 328 ? 16.518 -2.096 6.659 1.00 94.75 328 ALA A CA 1
ATOM 2443 C C . ALA A 1 328 ? 15.122 -2.310 7.284 1.00 94.75 328 ALA A C 1
ATOM 2445 O O . ALA A 1 328 ? 14.739 -1.623 8.232 1.00 94.75 328 ALA A O 1
ATOM 2446 N N . GLY A 1 329 ? 14.347 -3.257 6.752 1.00 96.75 329 GLY A N 1
ATOM 2447 C CA . GLY A 1 329 ? 12.962 -3.514 7.165 1.00 96.75 329 GLY A CA 1
ATOM 2448 C C . GLY A 1 329 ? 11.911 -2.579 6.554 1.00 96.75 329 GLY A C 1
ATOM 2449 O O . GLY A 1 329 ? 10.747 -2.628 6.969 1.00 96.75 329 GLY A O 1
ATOM 2450 N N . ASN A 1 330 ? 12.271 -1.731 5.586 1.00 97.75 330 ASN A N 1
ATOM 2451 C CA . ASN A 1 330 ? 11.354 -0.780 4.957 1.00 97.75 330 ASN A CA 1
ATOM 2452 C C . ASN A 1 330 ? 10.169 -1.461 4.243 1.00 97.75 330 ASN A C 1
ATOM 2454 O O . ASN A 1 330 ? 9.044 -0.974 4.352 1.00 97.75 330 ASN A O 1
ATOM 2458 N N . VAL A 1 331 ? 10.358 -2.627 3.610 1.00 98.44 331 VAL A N 1
ATOM 2459 C CA . VAL A 1 331 ? 9.256 -3.386 2.981 1.00 98.44 331 VAL A CA 1
ATOM 2460 C C . VAL A 1 331 ? 8.243 -3.828 4.038 1.00 98.44 331 VAL A C 1
ATOM 2462 O O . VAL A 1 331 ? 7.039 -3.619 3.883 1.00 98.44 331 VAL A O 1
ATOM 2465 N N . ARG A 1 332 ? 8.733 -4.369 5.161 1.00 98.00 332 ARG A N 1
ATOM 2466 C CA . ARG A 1 332 ? 7.913 -4.789 6.312 1.00 98.00 332 ARG A CA 1
ATOM 2467 C C . ARG A 1 332 ? 7.133 -3.623 6.905 1.00 98.00 332 ARG A C 1
ATOM 2469 O O . ARG A 1 332 ? 5.944 -3.746 7.213 1.00 98.00 332 ARG A O 1
ATOM 2476 N N . SER A 1 333 ? 7.819 -2.497 7.060 1.00 97.38 333 SER A N 1
ATOM 2477 C CA . SER A 1 333 ? 7.265 -1.248 7.567 1.00 97.38 333 SER A CA 1
ATOM 2478 C C . SER A 1 333 ? 6.139 -0.726 6.669 1.00 97.38 333 SER A C 1
ATOM 2480 O O . SER A 1 333 ? 5.027 -0.480 7.150 1.00 97.38 333 SER A O 1
ATOM 2482 N N . LEU A 1 334 ? 6.369 -0.656 5.355 1.00 98.56 334 LEU A N 1
ATOM 2483 C CA . LEU A 1 334 ? 5.365 -0.213 4.393 1.00 98.56 334 LEU A CA 1
ATOM 2484 C C . LEU A 1 334 ? 4.166 -1.169 4.333 1.00 98.56 334 LEU A C 1
ATOM 2486 O O . LEU A 1 334 ? 3.022 -0.715 4.402 1.00 98.56 334 LEU A O 1
ATOM 2490 N N . ALA A 1 335 ? 4.401 -2.486 4.291 1.00 98.25 335 ALA A N 1
ATOM 2491 C CA . ALA A 1 335 ? 3.344 -3.501 4.304 1.00 98.25 335 ALA A CA 1
ATOM 2492 C C . ALA A 1 335 ? 2.430 -3.367 5.532 1.00 98.25 335 ALA A C 1
ATOM 2494 O O . ALA A 1 335 ? 1.200 -3.439 5.432 1.00 98.25 335 ALA A O 1
ATOM 2495 N N . ARG A 1 336 ? 3.012 -3.098 6.703 1.00 97.75 336 ARG A N 1
ATOM 2496 C CA . ARG A 1 336 ? 2.254 -2.808 7.923 1.00 97.75 336 ARG A CA 1
ATOM 2497 C C . ARG A 1 336 ? 1.468 -1.497 7.811 1.00 97.75 336 ARG A C 1
ATOM 2499 O O . ARG A 1 336 ? 0.296 -1.474 8.194 1.00 97.75 336 ARG A O 1
ATOM 2506 N N . ALA A 1 337 ? 2.068 -0.431 7.282 1.00 98.06 337 ALA A N 1
ATOM 2507 C CA . ALA A 1 337 ? 1.420 0.872 7.126 1.00 98.06 337 ALA A CA 1
ATOM 2508 C C . ALA A 1 337 ? 0.196 0.809 6.192 1.00 98.06 337 ALA A C 1
ATOM 2510 O O . ALA A 1 337 ? -0.874 1.314 6.538 1.00 98.06 337 ALA A O 1
ATOM 2511 N N . VAL A 1 338 ? 0.291 0.113 5.054 1.00 98.06 338 VAL A N 1
ATOM 2512 C CA . VAL A 1 338 ? -0.852 -0.032 4.134 1.00 98.06 338 VAL A CA 1
ATOM 2513 C C . VAL A 1 338 ? -1.973 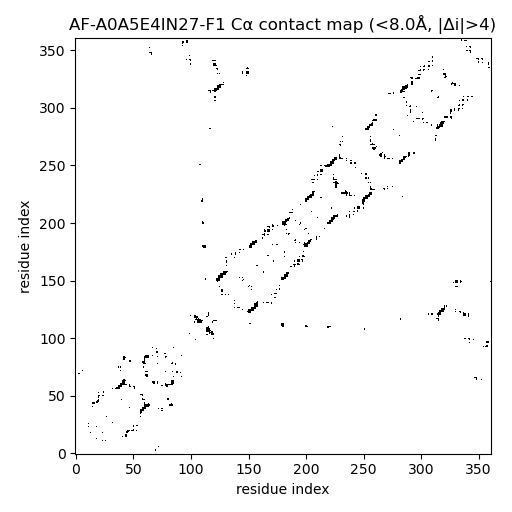-0.895 4.724 1.00 98.06 338 VAL A C 1
ATOM 2515 O O . VAL A 1 338 ? -3.151 -0.594 4.521 1.00 98.06 338 VAL A O 1
ATOM 2518 N N . ARG A 1 339 ? -1.648 -1.931 5.517 1.00 97.81 339 ARG A N 1
ATOM 2519 C CA . ARG A 1 339 ? -2.644 -2.735 6.260 1.00 97.81 339 ARG A CA 1
ATOM 2520 C C . ARG A 1 339 ? -3.353 -1.898 7.324 1.00 97.81 339 ARG A C 1
ATOM 2522 O O . ARG A 1 339 ? -4.579 -1.957 7.426 1.00 97.81 339 ARG A O 1
ATOM 2529 N N . LEU A 1 340 ? -2.596 -1.091 8.071 1.00 97.69 340 LEU A N 1
ATOM 2530 C CA . LEU A 1 340 ? -3.120 -0.153 9.063 1.00 97.69 340 LEU A CA 1
ATOM 2531 C C . LEU A 1 340 ? -4.137 0.804 8.434 1.00 97.69 340 LEU A C 1
ATOM 2533 O O . LEU A 1 340 ? -5.269 0.909 8.913 1.00 97.69 340 LEU A O 1
ATOM 2537 N N . MET A 1 341 ? -3.747 1.464 7.343 1.00 97.94 341 MET A N 1
ATOM 2538 C CA . MET A 1 341 ? -4.595 2.451 6.680 1.00 97.94 341 MET A CA 1
ATOM 2539 C C . MET A 1 341 ? -5.824 1.825 6.028 1.00 97.94 341 MET A C 1
ATOM 2541 O O . MET A 1 341 ? -6.907 2.408 6.094 1.00 97.94 341 MET A O 1
ATOM 2545 N N . PHE A 1 342 ? -5.700 0.624 5.460 1.00 97.50 342 PHE A N 1
ATOM 2546 C CA . PHE A 1 342 ? -6.844 -0.086 4.896 1.00 97.50 342 PHE A CA 1
ATOM 2547 C C . PHE A 1 342 ? -7.860 -0.488 5.973 1.00 97.50 342 PHE A C 1
ATOM 2549 O O . PHE A 1 342 ? -9.051 -0.198 5.840 1.00 97.50 342 PHE A O 1
ATOM 2556 N N . ALA A 1 343 ? -7.401 -1.071 7.085 1.00 96.69 343 ALA A N 1
ATOM 2557 C CA . ALA A 1 343 ? -8.280 -1.438 8.191 1.00 96.69 343 ALA A CA 1
ATOM 2558 C C . ALA A 1 343 ? -8.965 -0.207 8.814 1.00 96.69 343 ALA A C 1
ATOM 2560 O O . ALA A 1 343 ? -10.162 -0.247 9.104 1.00 96.69 343 ALA A O 1
ATOM 2561 N N . ALA A 1 344 ? -8.234 0.903 8.968 1.00 96.12 344 ALA A N 1
ATOM 2562 C CA . ALA A 1 344 ? -8.774 2.179 9.435 1.00 96.12 344 ALA A CA 1
ATOM 2563 C C . ALA A 1 344 ? -9.853 2.738 8.486 1.00 96.12 344 ALA A C 1
ATOM 2565 O O . ALA A 1 344 ? -10.941 3.097 8.944 1.00 96.12 344 ALA A O 1
ATOM 2566 N N . LYS A 1 345 ? -9.594 2.728 7.168 1.00 95.44 345 LYS A N 1
ATOM 2567 C CA . LYS A 1 345 ? -10.520 3.187 6.117 1.00 95.44 345 LYS A CA 1
ATOM 2568 C C . LYS A 1 345 ? -11.823 2.389 6.117 1.00 95.44 345 LYS A C 1
ATOM 2570 O O . LYS A 1 345 ? -12.898 2.981 6.201 1.00 95.44 345 LYS A O 1
ATOM 2575 N N . VAL A 1 346 ? -11.743 1.056 6.091 1.00 94.94 346 VAL A N 1
ATOM 2576 C CA . VAL A 1 346 ? -12.931 0.180 6.077 1.00 94.94 346 VAL A CA 1
ATOM 2577 C C . VAL A 1 346 ? -13.760 0.352 7.351 1.00 94.94 346 VAL A C 1
ATOM 2579 O O . VAL A 1 346 ? -14.988 0.412 7.299 1.00 94.94 346 VAL A O 1
ATOM 2582 N N . ARG A 1 347 ? -13.093 0.492 8.500 1.00 93.44 347 ARG A N 1
ATOM 2583 C CA . ARG A 1 347 ? -13.752 0.659 9.803 1.00 93.44 347 ARG A CA 1
ATOM 2584 C C . ARG A 1 347 ? -14.178 2.097 10.101 1.00 93.44 347 ARG A C 1
ATOM 2586 O O . ARG A 1 347 ? -14.831 2.315 11.116 1.00 93.44 347 ARG A O 1
ATOM 2593 N N . LYS A 1 348 ? -13.843 3.064 9.239 1.00 92.69 348 LYS A N 1
ATOM 2594 C CA . LYS A 1 348 ? -14.132 4.497 9.420 1.00 92.69 348 LYS A CA 1
ATOM 2595 C C . LYS A 1 348 ? -13.661 5.021 10.783 1.00 92.69 348 LYS A C 1
ATOM 2597 O O . LYS A 1 348 ? -14.398 5.711 11.485 1.00 92.69 348 LYS A O 1
ATOM 2602 N N . GLN A 1 349 ? -12.441 4.658 11.166 1.00 91.38 349 GLN A N 1
ATOM 2603 C CA . GLN A 1 349 ? -11.824 5.071 12.426 1.00 91.38 349 GLN A CA 1
ATOM 2604 C C . GLN A 1 349 ? -10.400 5.571 12.195 1.00 91.38 349 GLN A C 1
ATOM 2606 O O . GLN A 1 349 ? -9.798 5.288 11.162 1.00 91.38 349 GLN A O 1
ATOM 2611 N N . ILE A 1 350 ? -9.847 6.292 13.168 1.00 91.88 350 ILE A N 1
ATOM 2612 C CA . ILE A 1 350 ? -8.467 6.770 13.071 1.00 91.88 350 ILE A CA 1
ATOM 2613 C C . ILE A 1 350 ? -7.468 5.599 13.154 1.00 91.88 350 ILE A C 1
ATOM 2615 O O . ILE A 1 350 ? -7.716 4.634 13.888 1.00 91.88 350 ILE A O 1
ATOM 2619 N N . PRO A 1 351 ? -6.305 5.679 12.481 1.00 94.06 351 PRO A N 1
ATOM 2620 C CA . PRO A 1 351 ? -5.313 4.602 12.483 1.00 94.06 351 PRO A CA 1
ATOM 2621 C C . PRO A 1 351 ? -4.842 4.201 13.885 1.00 94.06 351 PRO A C 1
ATOM 2623 O O . PRO A 1 351 ? -4.708 3.018 14.179 1.00 94.06 351 PRO A O 1
ATOM 2626 N N . LYS A 1 352 ? -4.680 5.165 14.803 1.00 91.25 352 LYS A N 1
ATOM 2627 C CA . LYS A 1 352 ? -4.213 4.908 16.179 1.00 91.25 352 LYS A CA 1
ATOM 2628 C C . LYS A 1 352 ? -5.076 3.898 16.950 1.00 91.25 352 LYS A C 1
ATOM 2630 O O . LYS A 1 352 ? -4.613 3.310 17.924 1.00 91.25 352 LYS A O 1
ATOM 2635 N N . SER A 1 353 ? -6.325 3.712 16.537 1.00 87.94 353 SER A N 1
ATOM 2636 C CA . SER A 1 353 ? -7.280 2.801 17.163 1.00 87.94 353 SER A CA 1
ATOM 2637 C C . SER A 1 353 ? -7.221 1.364 16.647 1.00 87.94 353 SER A C 1
ATOM 2639 O O . SER A 1 353 ? -7.963 0.516 17.134 1.00 87.94 353 SER A O 1
ATOM 2641 N N . ILE A 1 354 ? -6.369 1.074 15.666 1.00 91.88 354 ILE A N 1
ATOM 2642 C CA . ILE A 1 354 ? -6.146 -0.280 15.166 1.00 91.88 354 ILE A CA 1
ATOM 2643 C C . ILE A 1 354 ? -5.089 -0.972 16.046 1.00 91.88 354 ILE A C 1
ATOM 2645 O O . ILE A 1 354 ? -3.983 -0.445 16.176 1.00 91.88 354 ILE A O 1
ATOM 2649 N N . PRO A 1 355 ? -5.395 -2.137 16.650 1.00 89.38 355 PRO A N 1
ATOM 2650 C CA . PRO A 1 355 ? -4.414 -2.925 17.389 1.00 89.38 355 PRO A CA 1
ATOM 2651 C C . PRO A 1 355 ? -3.296 -3.429 16.476 1.00 89.38 355 PRO A C 1
ATOM 2653 O O . PRO A 1 355 ? -3.551 -3.914 15.373 1.00 89.38 355 PRO A O 1
ATOM 2656 N N . GLU A 1 356 ? -2.057 -3.348 16.949 1.00 87.00 356 GLU A N 1
ATOM 2657 C CA . GLU A 1 356 ? -0.875 -3.741 16.181 1.00 87.00 356 GLU A CA 1
ATOM 2658 C C . GLU A 1 356 ? -0.842 -5.245 15.895 1.00 87.00 356 GLU A C 1
ATOM 2660 O O . GLU A 1 356 ? -0.461 -5.672 14.806 1.00 87.00 356 GLU A O 1
ATOM 2665 N N . GLU A 1 357 ? -1.292 -6.059 16.847 1.00 86.88 357 GLU A N 1
ATOM 2666 C CA . GLU A 1 357 ? -1.303 -7.516 16.734 1.00 86.88 357 GLU A CA 1
ATOM 2667 C C . GLU A 1 357 ? -2.202 -7.986 15.584 1.00 86.88 357 GLU A C 1
ATOM 2669 O O . GLU A 1 357 ? -1.921 -9.002 14.951 1.00 86.88 357 GLU A O 1
ATOM 2674 N N . ALA A 1 358 ? -3.245 -7.211 15.268 1.00 88.31 358 ALA A N 1
ATOM 2675 C CA . ALA A 1 358 ? -4.182 -7.499 14.188 1.00 88.31 358 ALA A CA 1
ATOM 2676 C C . 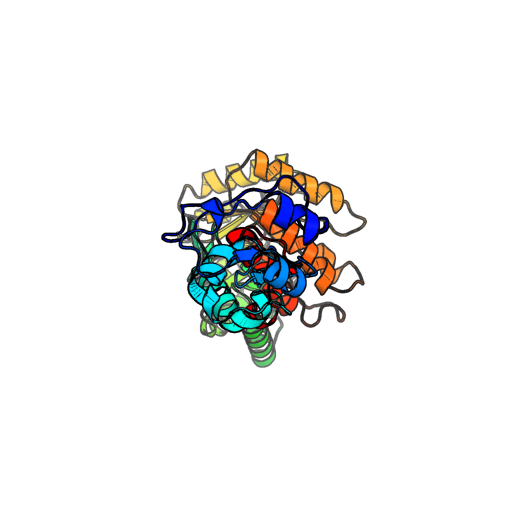ALA A 1 358 ? -3.614 -7.208 12.785 1.00 88.31 358 ALA A C 1
ATOM 2678 O O . ALA A 1 358 ? -4.236 -7.569 11.788 1.00 88.31 358 ALA A O 1
ATOM 2679 N N . LEU A 1 359 ? -2.448 -6.557 12.692 1.00 90.69 359 LEU A N 1
ATOM 2680 C CA . LEU A 1 359 ? -1.803 -6.199 11.425 1.00 90.69 359 LEU A CA 1
ATOM 2681 C C . LEU A 1 359 ? -0.785 -7.231 10.939 1.00 90.69 359 LEU A C 1
ATOM 2683 O O . LEU A 1 359 ? -0.250 -7.069 9.844 1.00 90.69 359 LEU A O 1
ATOM 2687 N N . ARG A 1 360 ? -0.517 -8.288 11.706 1.00 83.00 360 ARG A N 1
ATOM 2688 C CA . ARG A 1 360 ? 0.426 -9.349 11.320 1.00 83.00 360 ARG A CA 1
ATOM 2689 C C . ARG A 1 360 ? -0.140 -10.203 10.174 1.00 83.00 360 ARG A C 1
ATOM 2691 O O . ARG A 1 360 ? -1.360 -10.229 9.986 1.00 83.00 360 ARG A O 1
ATOM 2698 N N . TRP A 1 361 ? 0.737 -10.805 9.368 1.00 76.31 361 TRP A N 1
ATOM 2699 C CA . TRP A 1 361 ? 0.394 -11.733 8.278 1.00 76.31 361 TRP A CA 1
ATOM 2700 C C . TRP A 1 361 ? 0.460 -13.183 8.726 1.00 76.31 361 TRP A C 1
ATOM 2702 O O . TRP A 1 361 ? 1.287 -13.480 9.619 1.00 76.31 361 TRP A O 1
#

Sequence (361 aa):
MSPIEGVKYKMIKGIAAFLTPTIVAANLKAEDLKGIDAVLLPGVFRGAKELEKRIGKRCVLGPLNAADLELAVRNAEKLGNEKPADKFLQKEIGAKIAGILREDGKEEFRLGNVKIGKNTRVKVIAEINDAPKMCDAELMAKAEYYVASGADILDVGAVFGEENSSEYERVFGMLKQFGKPLSIDSLNVKEINAAIEAGARLVLSVNAGNAGIVSGLPDGTGVVVIPEKPGDLKSLERNLALAEKNAGNRVRIIADPILNPAGYGFAESLCTYSEFRRKNSLPMMMGVGNLTELMNANPEGVNAVCAAFASETGVELMLTTEVAKHCAGNVRSLARAVRLMFAAKVRKQIPKSIPEEALRW

Nearest PDB structures (foldseek):
  2dzb-assembly1_B  TM=7.449E-01  e=1.188E-08  Thermus thermophilus
  6clv-assembly5_D  TM=7.510E-01  e=1.564E-08  Staphylococcus aureus
  2dqw-assembly1_A  TM=7.146E-01  e=1.256E-08  Thermus thermophilus HB8
  7mpy-assembly2_B  TM=7.092E-01  e=1.564E-08  Arabidopsis thaliana
  4jtj-assembly1_D  TM=6.545E-01  e=3.213E-07  Neisseria meningitidis MC58

pLDDT: mean 93.09, std 6.65, range [50.25, 98.81]

Foldseek 3Di:
DPDDPPDDDDDDPDDLLPDALVSVLVRDDPVNCVPPQEAEGEQNYPCQVVNCVSNVHHYFYEANDPLCRSVCVVVVVQTHNPGYVCVSCVVVLLVVLLVLLVVQADAPADQQPDGFDLLGQAAEEEEDACLLPDDLVRLLVVLVVLVLLQHQEYEYHHDPPDDRLVSLLVNLVSNVVSSHAYEYEDPDLSNRVSNQVSPHQEYEEQFPSNLLSLLVHAFARHYEAEAPDQLPVVRQVVRQVSNCVSHPNRYQYEYESEQAADVGCNVSSLVSLLVCLVVDRGAYEYELQSYPVRPPDQLLVSLLVVLLSCSVSRHRYYYHYQPHPNCVSNSSSNQLSSSLNSSCVVSVHDSVPDDSVSSRD